Protein AF-A0A8K0WW38-F1 (afdb_monomer)

Foldseek 3Di:
DFPPPPFDFDDDPLVQLLLLLVLQLLLLLLVLLLVVLVCVLVCVDDDDPVSNVVSVVSNVVSVVSVVVSVCVVVVVTGDGPCSLLDLVSLVSLVVSLVSLVVLLVCLVVDPVSVVVLLVSLVSSVVSLVSNLVSLLVVLVVLPQDPSSLVSVLSSVVSSVSSNVSVCVVVVHDDPRDHSVVSVVSSDDDDPDDDDDDPPVLVVLLVVLVVVLVVVPVVLVVCVVPPPFDADDPPDPVLVVLVVLLVVLLVLLVVLVVVCVPDPPDDCCVLVVLSVQLNCLSVVLNVCSHVGRNSVSVVSNSSSVSSSSNSVSVCVVVVVVD

Organism: NCBI:txid80388

Sequence (321 aa):
MTAEHGSEALRDENLLVLADCVASMEIIITTMLYMWYKNVIDGNKPSSAETRDEARREMLIIDELHVQYDAMRKGRQGFSTLYLENERFLYFWVNAYDIIIQLAGAWDEDPSVRSWMQEKLVNFENDAIRLSRHIVAMGEHNVINSATKTVLRRKWEVVKLITALHHKHRGTKDDLPNWDELSKSILPQAESTSREQPSMTYPVMWLTAVAAPCSGPLFALVYSYSPHETGTVRDADFWAQLQSSTMQAVSSVVVIISLWHKDKLPRWMWLVPTTVSLVCAIAAVPLYITAPSEWSVFASMISTAVQAFVVVHLAFNGVAT

Secondary structure (DSSP, 8-state):
-BGGGSPPBP--HHHHHHHHHHHHHHHHHHHHHHHHHHHHHTTSS---HHHHHHHHHHHHHHHHHHHHHHHHHTTSSPBBTTTTT-GGGHHHHHHHHHHHHHHHHHHTT-HHHHHHHHHHHHHHHHHHHHHHHHHHHHHTTT---HHHHHHHHHHHHHHHHHHHHHHHHHT----PPPHHHHHHHHS-S---S-----TTHHHHHHHHHHHHHHHHHHHHHHHHHS--PBP-TTSHHHHHHHHHHHHHHHHHHHHHHHHHT-TTS-HHHHHHHHHHHHHHHHHHHHHHHHSBHHHHHHHHHHHHHHHHHHHHHHHHHHTT-

Radius of gyration: 31.87 Å; Cα contacts (8 Å, |Δi|>4): 275; chains: 1; bounding box: 62×51×93 Å

Structure (mmCIF, N/CA/C/O backbone):
data_AF-A0A8K0WW38-F1
#
_entry.id   AF-A0A8K0WW38-F1
#
loop_
_atom_site.group_PDB
_atom_site.id
_atom_site.type_symbol
_atom_site.label_atom_id
_atom_site.label_alt_id
_atom_site.label_comp_id
_atom_site.label_asym_id
_atom_site.label_entity_id
_atom_site.label_seq_id
_atom_site.pdbx_PDB_ins_code
_atom_site.Cartn_x
_atom_site.Cartn_y
_atom_site.Cartn_z
_atom_site.occupancy
_atom_site.B_iso_or_equiv
_atom_site.auth_seq_id
_atom_site.auth_comp_id
_atom_site.auth_as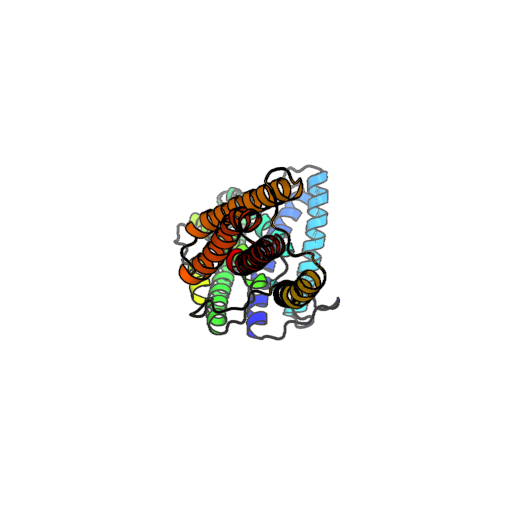ym_id
_atom_site.auth_atom_id
_atom_site.pdbx_PDB_model_num
ATOM 1 N N . MET A 1 1 ? -15.501 -5.954 -1.862 1.00 58.91 1 MET A N 1
ATOM 2 C CA . MET A 1 1 ? -14.447 -6.914 -1.447 1.00 58.91 1 MET A CA 1
ATOM 3 C C . MET A 1 1 ? -14.590 -8.277 -2.100 1.00 58.91 1 MET A C 1
ATOM 5 O O . MET A 1 1 ? -13.614 -9.015 -2.169 1.00 58.91 1 MET A O 1
ATOM 9 N N . THR A 1 2 ? -15.788 -8.614 -2.562 1.00 53.00 2 THR A N 1
ATOM 10 C CA . THR A 1 2 ? -16.165 -9.950 -3.011 1.00 53.00 2 THR A CA 1
ATOM 11 C C . THR A 1 2 ? -15.956 -10.099 -4.518 1.00 53.00 2 THR A C 1
ATOM 13 O O . THR A 1 2 ? -16.045 -9.127 -5.269 1.00 53.00 2 THR A O 1
ATOM 16 N N . ALA A 1 3 ? -15.688 -11.323 -4.977 1.00 55.97 3 ALA A N 1
ATOM 17 C CA . ALA A 1 3 ? -15.471 -11.659 -6.389 1.00 55.97 3 ALA A CA 1
ATOM 18 C C . ALA A 1 3 ? -16.738 -11.566 -7.279 1.00 55.97 3 ALA A C 1
ATOM 20 O O . ALA A 1 3 ? -16.753 -12.058 -8.403 1.00 55.97 3 ALA A O 1
ATOM 21 N N . GLU A 1 4 ? -17.820 -10.945 -6.803 1.00 45.25 4 GLU A N 1
ATOM 22 C CA . GLU A 1 4 ? -19.139 -11.008 -7.449 1.00 45.25 4 GLU A CA 1
ATOM 23 C C . GLU A 1 4 ? -19.279 -10.121 -8.700 1.00 45.25 4 GLU A C 1
ATOM 25 O O . GLU A 1 4 ? -20.291 -10.207 -9.384 1.00 45.25 4 GLU A O 1
ATOM 30 N N . HIS A 1 5 ? -18.284 -9.292 -9.039 1.00 45.78 5 HIS A N 1
ATOM 31 C CA . HIS A 1 5 ? -18.347 -8.348 -10.171 1.00 45.78 5 HIS A CA 1
ATOM 32 C C . HIS A 1 5 ? -17.156 -8.476 -11.142 1.00 45.78 5 HIS A C 1
ATOM 34 O O . HIS A 1 5 ? -16.558 -7.484 -11.552 1.00 45.78 5 HIS A O 1
ATOM 40 N N . GLY A 1 6 ? -16.799 -9.708 -11.523 1.00 47.72 6 GLY A N 1
ATOM 41 C CA . GLY A 1 6 ? -15.850 -9.964 -12.620 1.00 47.72 6 GLY A CA 1
ATOM 42 C C . GLY A 1 6 ? -14.363 -9.942 -12.246 1.00 47.72 6 GLY A C 1
ATOM 43 O O . GLY A 1 6 ? -13.522 -10.053 -13.132 1.00 47.72 6 GLY A O 1
ATOM 44 N N . SER A 1 7 ? -14.023 -9.840 -10.958 1.00 59.25 7 SER A N 1
ATOM 45 C CA . SER A 1 7 ? -12.651 -10.049 -10.473 1.00 59.25 7 SER A CA 1
ATOM 46 C C . SER A 1 7 ? -12.448 -11.503 -10.054 1.00 59.25 7 SER A C 1
ATOM 48 O O . SER A 1 7 ? -13.296 -12.045 -9.343 1.00 59.25 7 SER A O 1
ATOM 50 N N . GLU A 1 8 ? -11.321 -12.112 -10.414 1.00 73.06 8 GLU A N 1
ATOM 51 C CA . GLU A 1 8 ? -10.995 -13.470 -9.974 1.00 73.06 8 GLU A CA 1
ATOM 52 C C . GLU A 1 8 ? -10.912 -13.578 -8.440 1.00 73.06 8 GLU A C 1
ATOM 54 O O . GLU A 1 8 ? -10.509 -12.646 -7.738 1.00 73.06 8 GLU A O 1
ATOM 59 N N . ALA A 1 9 ? -11.324 -14.731 -7.910 1.00 78.00 9 ALA A N 1
ATOM 60 C CA . ALA A 1 9 ? -11.147 -15.048 -6.499 1.00 78.00 9 ALA A CA 1
ATOM 61 C C . ALA A 1 9 ? -9.665 -15.319 -6.207 1.00 78.00 9 ALA A C 1
ATOM 63 O O . ALA A 1 9 ? -8.996 -16.020 -6.968 1.00 78.00 9 ALA A O 1
ATOM 64 N N . LEU A 1 10 ? -9.171 -14.805 -5.085 1.00 78.62 10 LEU A N 1
ATOM 65 C CA . LEU A 1 10 ? -7.828 -15.068 -4.589 1.00 78.62 10 LEU A CA 1
ATOM 66 C C . LEU A 1 10 ? -7.718 -16.549 -4.196 1.00 78.62 10 LEU A C 1
ATOM 68 O O . LEU A 1 10 ? -8.461 -17.021 -3.338 1.00 78.62 10 LEU A O 1
ATOM 72 N N . ARG A 1 11 ? -6.828 -17.293 -4.860 1.00 80.62 11 ARG A N 1
ATOM 73 C CA . ARG A 1 11 ? -6.644 -18.744 -4.647 1.00 80.62 11 ARG A CA 1
ATOM 74 C C . ARG A 1 11 ? -5.322 -19.112 -3.989 1.00 80.62 11 ARG A C 1
ATOM 76 O O . ARG A 1 11 ? -5.184 -20.235 -3.521 1.00 80.62 11 ARG A O 1
ATOM 83 N N . ASP A 1 12 ? -4.361 -18.195 -3.987 1.00 81.62 12 ASP A N 1
ATOM 84 C CA . ASP A 1 12 ? -3.070 -18.414 -3.347 1.00 81.62 12 ASP A CA 1
ATOM 85 C C . ASP A 1 12 ? -3.257 -18.459 -1.826 1.00 81.62 12 ASP A C 1
ATOM 87 O O . ASP A 1 12 ? -3.753 -17.504 -1.225 1.00 81.62 12 ASP A O 1
ATOM 91 N N . GLU A 1 13 ? -2.887 -19.584 -1.215 1.00 83.94 13 GLU A N 1
ATOM 92 C CA . GLU A 1 13 ? -3.069 -19.833 0.216 1.00 83.94 13 GLU A CA 1
ATOM 93 C C . GLU A 1 13 ? -2.308 -18.815 1.078 1.00 83.94 13 GLU A C 1
ATOM 95 O O . GLU A 1 13 ? -2.830 -18.347 2.090 1.00 83.94 13 GLU A O 1
ATOM 100 N N . ASN A 1 14 ? -1.123 -18.381 0.643 1.00 82.69 14 ASN A N 1
ATOM 101 C CA . ASN A 1 14 ? -0.342 -17.388 1.373 1.00 82.69 14 ASN A CA 1
ATOM 102 C C . ASN A 1 14 ? -1.000 -16.009 1.294 1.00 82.69 14 ASN A C 1
ATOM 104 O O . ASN A 1 14 ? -1.151 -15.331 2.314 1.00 82.69 14 ASN A O 1
ATOM 108 N N . LEU A 1 15 ? -1.452 -15.602 0.104 1.00 84.50 15 LEU A N 1
ATOM 109 C CA . LEU A 1 15 ? -2.158 -14.327 -0.052 1.00 84.50 15 LEU A CA 1
ATOM 110 C C . LEU A 1 15 ? -3.515 -14.328 0.661 1.00 84.50 15 LEU A C 1
ATOM 112 O O . LEU A 1 15 ? -3.935 -13.284 1.158 1.00 84.50 15 LEU A O 1
ATOM 116 N N . LEU A 1 16 ? -4.189 -15.476 0.761 1.00 87.44 16 LEU A N 1
ATOM 117 C CA . LEU A 1 16 ? -5.418 -15.621 1.543 1.00 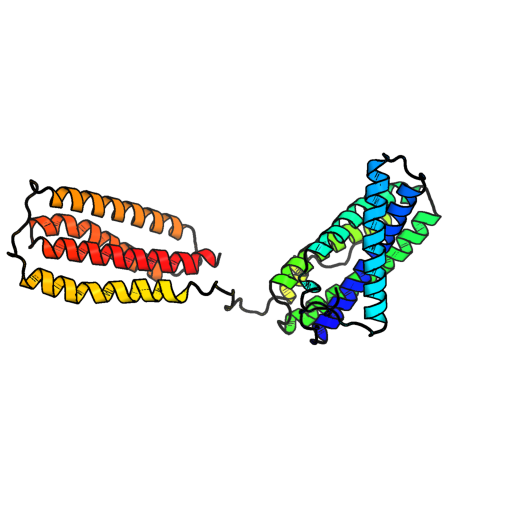87.44 16 LEU A CA 1
ATOM 118 C C . LEU A 1 16 ? -5.167 -15.398 3.035 1.00 87.44 16 LEU A C 1
ATOM 120 O O . LEU A 1 16 ? -5.920 -14.666 3.673 1.00 87.44 16 LEU A O 1
ATOM 124 N N . VAL A 1 17 ? -4.088 -15.960 3.585 1.00 87.56 17 VAL A N 1
ATOM 125 C CA . VAL A 1 17 ? -3.702 -15.715 4.982 1.00 87.56 17 VAL A CA 1
ATOM 126 C C . VAL A 1 17 ? -3.335 -14.244 5.201 1.00 87.56 17 VAL A C 1
ATOM 128 O O . VAL A 1 17 ? -3.705 -1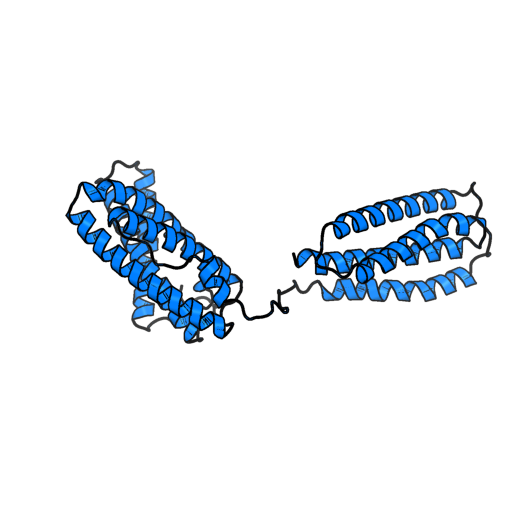3.667 6.227 1.00 87.56 17 VAL A O 1
ATOM 131 N N . LEU A 1 18 ? -2.663 -13.605 4.235 1.00 88.69 18 LEU A N 1
ATOM 132 C CA . LEU A 1 18 ? -2.379 -12.168 4.279 1.00 88.69 18 LEU A CA 1
ATOM 133 C C . LEU A 1 18 ? -3.670 -11.342 4.314 1.00 88.69 18 LEU A C 1
ATOM 135 O O . LEU A 1 18 ? -3.820 -10.460 5.160 1.00 88.69 18 LEU A O 1
ATOM 139 N N . ALA A 1 19 ? -4.599 -11.652 3.409 1.00 90.25 19 ALA A N 1
ATOM 140 C CA . ALA A 1 19 ? -5.896 -11.001 3.311 1.00 90.25 19 ALA A CA 1
ATOM 141 C C . ALA A 1 19 ? -6.712 -11.173 4.595 1.00 90.25 19 ALA A C 1
ATOM 143 O O . ALA A 1 19 ? -7.284 -10.197 5.067 1.00 90.25 19 ALA A O 1
ATOM 144 N N . ASP A 1 20 ? -6.697 -12.356 5.210 1.00 90.62 20 ASP A N 1
ATOM 145 C CA . ASP A 1 20 ? -7.373 -12.607 6.485 1.00 90.62 20 ASP A CA 1
ATOM 146 C C . ASP A 1 20 ? -6.780 -11.776 7.635 1.00 90.62 20 ASP A C 1
ATOM 148 O O . ASP A 1 20 ? -7.521 -11.180 8.417 1.00 90.62 20 ASP A O 1
ATOM 152 N N . CYS A 1 21 ? -5.447 -11.660 7.714 1.00 90.81 21 CYS A N 1
ATOM 153 C CA . CYS A 1 21 ? -4.801 -10.805 8.718 1.00 90.81 21 CYS A CA 1
ATOM 154 C C . CYS A 1 21 ? -5.207 -9.335 8.545 1.00 90.81 21 CYS A C 1
ATOM 156 O O . CYS A 1 21 ? -5.598 -8.679 9.509 1.00 90.81 21 CYS A O 1
ATOM 158 N N . VAL A 1 22 ? -5.138 -8.826 7.310 1.00 92.94 22 VAL A N 1
ATOM 159 C CA . VAL A 1 22 ? -5.518 -7.443 6.989 1.00 92.94 22 VAL A CA 1
ATOM 160 C C . VAL A 1 22 ? -7.001 -7.211 7.284 1.00 92.94 22 VAL A C 1
ATOM 162 O O . VAL A 1 22 ? -7.338 -6.210 7.912 1.00 92.94 22 VAL A O 1
ATOM 165 N N . ALA A 1 23 ? -7.874 -8.149 6.918 1.00 92.81 23 ALA A N 1
ATOM 166 C CA . ALA A 1 23 ? -9.308 -8.068 7.175 1.00 92.81 23 ALA A CA 1
ATOM 167 C C . ALA A 1 23 ? -9.628 -8.052 8.675 1.00 92.81 23 ALA A C 1
ATOM 169 O O . ALA A 1 23 ? -10.454 -7.253 9.110 1.00 92.81 23 ALA A O 1
ATOM 170 N N . SER A 1 24 ? -8.953 -8.877 9.483 1.00 92.75 24 SER A N 1
ATOM 171 C CA . SER A 1 24 ? -9.122 -8.881 10.945 1.00 92.75 24 SER A CA 1
ATOM 172 C C . SER A 1 24 ? -8.828 -7.503 11.550 1.00 92.75 24 SER A C 1
ATOM 174 O O . SER A 1 24 ? -9.630 -6.960 12.315 1.00 92.75 24 SER A O 1
ATOM 176 N N . MET A 1 25 ? -7.731 -6.875 11.120 1.00 94.12 25 MET A N 1
ATOM 177 C CA . MET A 1 25 ? -7.367 -5.523 11.548 1.00 94.12 25 MET A CA 1
ATOM 178 C C . MET A 1 25 ? -8.365 -4.468 11.051 1.00 94.12 25 MET A C 1
ATOM 180 O O . MET A 1 25 ? -8.735 -3.564 11.804 1.00 94.12 25 MET A O 1
ATOM 184 N N . GLU A 1 26 ? -8.847 -4.593 9.812 1.00 94.06 26 GLU A N 1
ATOM 185 C CA . GLU A 1 26 ? -9.857 -3.691 9.250 1.00 94.06 26 GLU A CA 1
ATOM 186 C C . GLU A 1 26 ? -11.197 -3.787 9.982 1.00 94.06 26 GLU A C 1
ATOM 188 O O . GLU A 1 26 ? -11.849 -2.763 10.183 1.00 94.06 26 GLU A O 1
ATOM 193 N N . ILE A 1 27 ? -11.601 -4.974 10.442 1.00 93.25 27 ILE A N 1
ATOM 194 C CA . ILE A 1 27 ? -12.798 -5.151 11.277 1.00 93.25 27 ILE A CA 1
ATOM 195 C C . ILE A 1 27 ? -12.646 -4.383 12.593 1.00 93.25 27 ILE A C 1
ATOM 197 O O . ILE A 1 27 ? -13.578 -3.695 13.013 1.00 93.25 27 ILE A O 1
ATOM 201 N N . ILE A 1 28 ? -11.477 -4.453 13.237 1.00 92.81 28 ILE A N 1
ATOM 202 C CA . ILE A 1 28 ? -11.213 -3.708 14.476 1.00 92.81 28 ILE A CA 1
ATOM 203 C C . ILE A 1 28 ? -11.306 -2.201 14.214 1.00 92.81 28 ILE A C 1
ATOM 205 O O . ILE A 1 28 ? -12.060 -1.507 14.896 1.00 92.81 28 ILE A O 1
ATOM 209 N N . ILE A 1 29 ? -10.600 -1.712 13.192 1.00 93.62 29 ILE A N 1
ATOM 210 C CA . ILE A 1 29 ? -10.591 -0.299 12.789 1.00 93.62 29 ILE A CA 1
ATOM 211 C C . ILE A 1 29 ? -12.007 0.206 12.490 1.00 93.62 29 ILE A C 1
ATOM 213 O O . ILE A 1 29 ? -12.448 1.210 13.048 1.00 93.62 29 ILE A O 1
ATOM 217 N N . THR A 1 30 ? -12.748 -0.502 11.643 1.00 93.94 30 THR A N 1
ATOM 218 C CA . THR A 1 30 ? -14.105 -0.102 11.251 1.00 93.94 30 THR A CA 1
ATOM 219 C C . THR A 1 30 ? -15.088 -0.180 12.417 1.00 93.94 30 THR A C 1
ATOM 221 O O . THR A 1 30 ? -15.982 0.654 12.507 1.00 93.94 30 THR A O 1
ATOM 224 N N . THR A 1 31 ? -14.893 -1.094 13.374 1.00 92.19 31 THR A N 1
ATOM 225 C CA . THR A 1 31 ? -15.674 -1.121 14.623 1.00 92.19 31 THR A CA 1
ATOM 226 C C . THR A 1 31 ? -15.429 0.132 15.466 1.00 92.19 31 THR A C 1
ATOM 228 O O . THR A 1 31 ? -16.376 0.703 16.011 1.00 92.19 31 THR A O 1
ATOM 231 N N . MET A 1 32 ? -14.177 0.595 15.559 1.00 90.62 32 MET A N 1
ATOM 232 C CA . MET A 1 32 ? -13.863 1.837 16.273 1.00 90.62 32 MET A CA 1
ATOM 233 C C . MET A 1 32 ? -14.496 3.056 15.597 1.00 90.62 32 MET A C 1
ATOM 235 O O . MET A 1 32 ? -15.108 3.885 16.272 1.00 90.62 32 MET A O 1
ATOM 239 N N . LEU A 1 33 ? -14.406 3.126 14.265 1.00 92.50 33 LEU A N 1
ATOM 240 C CA . LEU A 1 33 ? -15.061 4.161 13.464 1.00 92.50 33 LEU A CA 1
ATOM 241 C C . LEU A 1 33 ? -16.575 4.167 13.683 1.00 92.50 33 LEU A C 1
ATOM 243 O O . LEU A 1 33 ? -17.150 5.211 13.982 1.00 92.50 33 LEU A O 1
ATOM 247 N N . TYR A 1 34 ? -17.211 2.998 13.600 1.00 92.75 34 TYR A N 1
ATOM 248 C CA . TYR A 1 34 ? -18.651 2.844 13.781 1.00 92.75 34 TYR A CA 1
ATOM 249 C C . TYR A 1 34 ? -19.118 3.399 15.128 1.00 92.75 34 TYR A C 1
ATOM 251 O O . TYR A 1 34 ? -20.070 4.176 15.195 1.00 92.75 34 TYR A O 1
ATOM 259 N N . MET A 1 35 ? -18.424 3.047 16.214 1.00 89.06 35 MET A N 1
ATOM 260 C CA . MET A 1 35 ? -18.766 3.560 17.540 1.00 89.06 35 MET A CA 1
ATOM 261 C C . MET A 1 35 ? -18.592 5.075 17.649 1.00 89.06 35 MET A C 1
ATOM 263 O O . MET A 1 35 ? -19.410 5.746 18.282 1.00 89.06 35 MET A O 1
ATOM 267 N N . TRP A 1 36 ? -17.550 5.627 17.029 1.00 89.81 36 TRP A N 1
ATOM 268 C CA . TRP A 1 36 ? -17.336 7.069 17.010 1.00 89.81 36 TRP A CA 1
ATOM 269 C C . TRP A 1 36 ? -18.452 7.798 16.255 1.00 89.81 36 TRP A C 1
ATOM 271 O O . TRP A 1 36 ? -19.034 8.742 16.792 1.00 89.81 36 TRP A O 1
ATOM 281 N N . TYR A 1 37 ? -18.812 7.328 15.058 1.00 91.81 37 TYR A N 1
ATOM 282 C CA . TYR A 1 37 ? -19.905 7.907 14.274 1.00 91.81 37 TYR A CA 1
ATOM 283 C C . TYR A 1 37 ? -21.247 7.794 14.998 1.00 91.81 37 TYR A C 1
ATOM 285 O O . TYR A 1 37 ? -22.010 8.760 15.029 1.00 91.81 37 TYR A O 1
ATOM 293 N N . LYS A 1 38 ? -21.503 6.668 15.670 1.00 91.50 38 LYS A N 1
ATOM 294 C CA . LYS A 1 38 ? -22.700 6.496 16.494 1.00 91.50 38 LYS A CA 1
ATOM 295 C C . LYS A 1 38 ? -22.786 7.556 17.595 1.00 91.50 38 LYS A C 1
ATOM 297 O O . LYS A 1 38 ? -23.815 8.206 17.732 1.00 91.50 38 LYS A O 1
ATOM 302 N N . ASN A 1 39 ? -21.689 7.813 18.310 1.00 87.75 39 ASN A N 1
ATOM 303 C CA . ASN A 1 39 ? -21.644 8.859 19.338 1.00 87.75 39 ASN A CA 1
ATOM 304 C C . ASN A 1 39 ? -21.872 10.273 18.776 1.00 87.75 39 ASN A C 1
ATOM 306 O O . ASN A 1 39 ? -22.465 11.117 19.450 1.00 87.75 39 ASN A O 1
ATOM 310 N N . VAL A 1 40 ? -21.416 10.542 17.548 1.00 88.81 40 VAL A N 1
ATOM 311 C CA . VAL A 1 40 ? -21.687 11.806 16.843 1.00 88.81 40 VAL A CA 1
ATOM 312 C C . VAL A 1 40 ? -23.179 11.941 16.522 1.00 88.81 40 VAL A C 1
ATOM 314 O O . VAL A 1 40 ? -23.765 12.998 16.760 1.00 88.81 40 VAL A O 1
ATOM 317 N N . ILE A 1 41 ? -23.813 10.877 16.026 1.00 90.25 41 ILE A N 1
ATOM 318 C CA . ILE A 1 41 ? -25.238 10.869 15.658 1.00 90.25 41 ILE A CA 1
ATOM 319 C C . ILE A 1 41 ? -26.140 10.986 16.887 1.00 90.25 41 ILE A C 1
ATOM 321 O O . ILE A 1 41 ? -27.089 11.773 16.859 1.00 90.25 41 ILE A O 1
ATOM 325 N N . ASP A 1 42 ? -25.817 10.256 17.957 1.00 90.56 42 ASP A N 1
ATOM 326 C CA . ASP A 1 42 ? -26.568 10.245 19.219 1.00 90.56 42 ASP A CA 1
ATOM 327 C C . ASP A 1 42 ? -26.477 11.593 19.965 1.00 90.56 42 ASP A C 1
ATOM 329 O O . ASP A 1 42 ? -27.189 11.821 20.940 1.00 90.56 42 ASP A O 1
ATOM 333 N N . GLY A 1 43 ? -25.635 12.521 19.492 1.00 84.88 43 GLY A N 1
ATOM 334 C CA . GLY A 1 43 ? -25.481 13.857 20.068 1.00 84.88 43 GLY A CA 1
ATOM 335 C C . GLY A 1 43 ? -24.582 13.896 21.302 1.00 84.88 43 GLY A C 1
ATOM 336 O O . GLY A 1 43 ? -24.456 14.947 21.926 1.00 84.88 43 GLY A O 1
ATOM 337 N N . ASN A 1 44 ? -23.904 12.788 21.618 1.00 82.88 44 ASN A N 1
ATOM 338 C CA . ASN A 1 44 ? -22.926 12.712 22.706 1.00 82.88 44 ASN A CA 1
ATOM 339 C C . ASN A 1 44 ? -21.671 13.551 22.414 1.00 82.88 44 ASN A C 1
ATOM 341 O O . ASN A 1 44 ? -20.905 13.861 23.325 1.00 82.88 44 ASN A O 1
ATOM 345 N N . LYS A 1 45 ? -21.461 13.945 21.149 1.00 77.75 45 LYS A N 1
ATOM 346 C CA . LYS A 1 45 ? -20.413 14.875 20.725 1.00 77.75 45 LYS A CA 1
ATOM 347 C C . LYS A 1 45 ? -21.027 16.079 19.995 1.00 77.75 45 LYS A C 1
ATOM 349 O O . LYS A 1 45 ? -21.775 15.875 19.032 1.00 77.75 45 LYS A O 1
ATOM 354 N N . PRO A 1 46 ? -20.703 17.326 20.392 1.00 77.62 46 PRO A N 1
ATOM 355 C CA . PRO A 1 46 ? -21.200 18.513 19.705 1.00 77.62 46 PRO A CA 1
ATOM 356 C C . PRO A 1 46 ? -20.726 18.503 18.248 1.00 77.62 46 PRO A C 1
ATOM 358 O O . PRO A 1 46 ? -19.529 18.490 17.965 1.00 77.62 46 PRO A O 1
ATOM 361 N N . SER A 1 47 ? -21.680 18.460 17.322 1.00 86.12 47 SER A N 1
ATOM 362 C CA . SER A 1 47 ? -21.439 18.312 15.886 1.00 86.12 47 SER A CA 1
ATOM 363 C C . SER A 1 47 ? -22.511 19.049 15.081 1.00 86.12 47 SER A C 1
ATOM 365 O O . SER A 1 47 ? -23.651 19.214 15.531 1.00 86.12 47 SER A O 1
ATOM 367 N N . SER A 1 48 ? -22.149 19.534 13.890 1.00 89.75 48 SER A N 1
ATOM 368 C CA . SER A 1 48 ? -23.103 20.197 12.997 1.00 89.75 48 SER A CA 1
ATOM 369 C C . SER A 1 48 ? -24.121 19.187 12.443 1.00 89.75 48 SER A C 1
ATOM 371 O O . SER A 1 48 ? -23.930 17.971 12.520 1.00 89.75 48 SER A O 1
ATOM 373 N N . ALA A 1 49 ? -25.238 19.674 11.891 1.00 89.00 49 ALA A N 1
ATOM 374 C CA . ALA A 1 49 ? -26.199 18.804 11.205 1.00 89.00 49 ALA A CA 1
ATOM 375 C C . ALA A 1 49 ? -25.542 18.055 10.030 1.00 89.00 49 ALA A C 1
ATOM 377 O O . ALA A 1 49 ? -25.732 16.854 9.882 1.00 89.00 49 ALA A O 1
ATOM 378 N N . GLU A 1 50 ? -24.683 18.746 9.280 1.00 90.50 50 GLU A N 1
ATOM 379 C CA . GLU A 1 50 ? -23.937 18.186 8.153 1.00 90.50 50 GLU A CA 1
ATOM 380 C C . GLU A 1 50 ? -22.980 17.062 8.581 1.00 90.50 50 GLU A C 1
ATOM 382 O O . GLU A 1 50 ? -22.962 16.001 7.961 1.00 90.50 50 GLU A O 1
ATOM 387 N N . THR A 1 51 ? -22.250 17.233 9.691 1.00 88.19 51 THR A N 1
ATOM 388 C CA . THR A 1 51 ? -21.366 16.185 10.231 1.00 88.19 51 THR A CA 1
ATOM 389 C C . THR A 1 51 ? -22.145 14.941 10.665 1.00 88.19 51 THR A C 1
ATOM 391 O O . THR A 1 51 ? -21.659 13.825 10.496 1.00 88.19 51 THR A O 1
ATOM 394 N N . ARG A 1 52 ? -23.361 15.105 11.203 1.00 90.75 52 ARG A N 1
ATOM 395 C CA . ARG A 1 52 ? -24.223 13.970 11.574 1.00 90.75 52 ARG A CA 1
ATOM 396 C C . ARG A 1 52 ? -24.762 13.229 10.353 1.00 90.75 52 ARG A C 1
ATOM 398 O O . ARG A 1 52 ? -24.862 12.006 10.393 1.00 90.75 52 ARG A O 1
ATOM 405 N N . ASP A 1 53 ? -25.083 13.942 9.278 1.00 91.94 53 ASP A N 1
ATOM 406 C CA . ASP A 1 53 ? -25.527 13.312 8.033 1.00 91.94 53 ASP A CA 1
ATOM 407 C C . ASP A 1 53 ? -24.387 12.580 7.318 1.00 91.94 53 ASP A C 1
ATOM 409 O O . ASP A 1 53 ? -24.605 11.492 6.788 1.00 91.94 53 ASP A O 1
ATOM 413 N N . GLU A 1 54 ? -23.166 13.116 7.363 1.00 91.62 54 GLU A N 1
ATOM 414 C CA . GLU A 1 54 ? -21.976 12.405 6.886 1.00 91.62 54 GLU A CA 1
ATOM 415 C C . GLU A 1 54 ? -21.691 11.152 7.722 1.00 91.62 54 GLU A C 1
ATOM 417 O O . GLU A 1 54 ? -21.529 10.068 7.169 1.00 91.62 54 GLU A O 1
ATOM 422 N N . ALA A 1 55 ? -21.740 11.259 9.054 1.00 91.88 55 ALA A N 1
ATOM 423 C CA . ALA A 1 55 ? -21.563 10.116 9.949 1.00 91.88 55 ALA A CA 1
ATOM 424 C C . ALA A 1 55 ? -22.558 8.978 9.656 1.00 91.88 55 ALA A C 1
ATOM 426 O O . ALA A 1 55 ? -22.186 7.807 9.691 1.00 91.88 55 ALA A O 1
ATOM 427 N N . ARG A 1 56 ? -23.815 9.306 9.320 1.00 93.62 56 ARG A N 1
ATOM 428 C CA . ARG A 1 56 ? -24.821 8.311 8.908 1.00 93.62 56 ARG A CA 1
ATOM 429 C C . ARG A 1 56 ? -24.439 7.605 7.612 1.00 93.62 56 ARG A C 1
ATOM 431 O O . ARG A 1 56 ? -24.617 6.395 7.523 1.00 93.62 56 ARG A O 1
ATOM 438 N N . ARG A 1 57 ? -23.938 8.343 6.616 1.00 93.44 57 ARG A N 1
ATOM 439 C CA . ARG A 1 57 ? -23.491 7.755 5.343 1.00 93.44 57 ARG A CA 1
ATOM 440 C C . ARG A 1 57 ? -22.324 6.802 5.562 1.00 93.44 57 ARG A C 1
ATOM 442 O O . ARG A 1 57 ? -22.380 5.669 5.094 1.00 93.44 57 ARG A O 1
ATOM 449 N N . GLU A 1 58 ? -21.327 7.231 6.326 1.00 92.56 58 GLU A N 1
ATOM 450 C CA . GLU A 1 58 ? -20.157 6.409 6.639 1.00 92.56 58 GLU A CA 1
ATOM 451 C C . GLU A 1 58 ? -20.529 5.148 7.431 1.00 92.56 58 GLU A C 1
ATOM 453 O O . GLU A 1 58 ? -20.034 4.063 7.132 1.00 92.56 58 GLU A O 1
ATOM 458 N N . MET A 1 59 ? -21.467 5.239 8.382 1.00 93.88 59 MET A N 1
ATOM 459 C CA . MET A 1 59 ? -21.960 4.057 9.100 1.00 93.88 59 MET A CA 1
ATOM 460 C C . MET A 1 59 ? -22.637 3.036 8.186 1.00 93.88 59 MET A C 1
ATOM 462 O O . MET A 1 59 ? -22.387 1.848 8.351 1.00 93.88 59 MET A O 1
ATOM 466 N N . LEU A 1 60 ? -23.433 3.474 7.204 1.00 94.06 60 LEU A N 1
ATOM 467 C CA . LEU A 1 60 ? -24.056 2.557 6.241 1.00 94.06 60 LEU A CA 1
ATOM 468 C C . LEU A 1 60 ? -23.007 1.796 5.422 1.00 94.06 60 LEU A C 1
ATOM 470 O O . LEU A 1 60 ? -23.159 0.598 5.187 1.00 94.06 60 LEU A O 1
ATOM 474 N N . ILE A 1 61 ? -21.929 2.476 5.022 1.00 92.69 61 ILE A N 1
ATOM 475 C CA . ILE A 1 61 ? -20.815 1.846 4.306 1.00 92.69 61 ILE A CA 1
ATOM 476 C C . ILE A 1 61 ? -20.113 0.833 5.218 1.00 92.69 61 ILE A C 1
ATOM 478 O O . ILE A 1 61 ? -19.837 -0.289 4.797 1.00 92.69 61 ILE A O 1
ATOM 482 N N . ILE A 1 62 ? -19.842 1.199 6.474 1.00 93.38 62 ILE A N 1
ATOM 483 C CA . ILE A 1 62 ? -19.204 0.300 7.444 1.00 93.38 62 ILE A CA 1
ATOM 484 C C . ILE A 1 62 ? -20.067 -0.940 7.716 1.00 93.38 62 ILE A C 1
ATOM 486 O O . ILE A 1 62 ? -19.527 -2.046 7.741 1.00 93.38 62 ILE A O 1
ATOM 490 N N . ASP A 1 63 ? -21.384 -0.784 7.860 1.00 93.44 63 ASP A N 1
ATOM 491 C CA . ASP A 1 63 ? -22.313 -1.903 8.044 1.00 93.44 63 ASP A CA 1
ATOM 492 C C . ASP A 1 63 ? -22.264 -2.869 6.853 1.00 93.44 63 ASP A C 1
ATOM 494 O O . ASP A 1 63 ? -22.171 -4.086 7.032 1.00 93.44 63 ASP A O 1
ATOM 498 N N . GLU A 1 64 ? -22.256 -2.342 5.625 1.00 92.62 64 GLU A N 1
ATOM 499 C CA . GLU A 1 64 ? -22.118 -3.162 4.420 1.00 92.62 64 GLU A CA 1
ATOM 500 C C . GLU A 1 64 ? -20.782 -3.923 4.403 1.00 92.62 64 GLU A C 1
ATOM 502 O O . GLU A 1 64 ? -20.739 -5.118 4.089 1.00 92.62 64 GLU A O 1
ATOM 507 N N . LEU A 1 65 ? -19.687 -3.265 4.796 1.00 91.06 65 LEU A N 1
ATOM 508 C CA . LEU A 1 65 ? -18.376 -3.903 4.909 1.00 91.06 65 LEU A CA 1
ATOM 509 C C . LEU A 1 65 ? -18.374 -5.010 5.966 1.00 91.06 65 LEU A C 1
ATOM 511 O O . LEU A 1 65 ? -17.850 -6.093 5.708 1.00 91.06 65 LEU A O 1
ATOM 515 N N . HIS A 1 66 ? -18.988 -4.791 7.131 1.00 91.75 66 HIS A N 1
ATOM 516 C CA . HIS A 1 66 ? -19.119 -5.808 8.182 1.00 91.75 66 HIS A CA 1
ATOM 517 C C . HIS A 1 66 ? -19.893 -7.034 7.704 1.00 91.75 66 HIS A C 1
ATOM 519 O O . HIS A 1 66 ? -19.481 -8.160 7.990 1.00 91.75 66 HIS A O 1
ATOM 525 N N . VAL A 1 67 ? -20.951 -6.841 6.913 1.00 91.62 67 VAL A N 1
ATOM 526 C CA . VAL A 1 67 ? -21.677 -7.949 6.275 1.00 91.62 67 VAL A CA 1
ATOM 527 C C . VAL A 1 67 ? -20.770 -8.723 5.312 1.00 91.62 67 VAL A C 1
ATOM 529 O O . VAL A 1 67 ? -20.762 -9.957 5.350 1.00 91.62 67 VAL A O 1
ATOM 532 N N . GLN A 1 68 ? -19.969 -8.033 4.490 1.00 90.06 68 GLN A N 1
ATOM 533 C CA . GLN A 1 68 ? -19.011 -8.680 3.581 1.00 90.06 68 GLN A CA 1
ATOM 534 C C . GLN A 1 68 ? -17.934 -9.459 4.356 1.00 90.06 68 GLN A C 1
ATOM 536 O O . GLN A 1 68 ? -17.655 -10.613 4.026 1.00 90.06 68 GLN A O 1
ATOM 541 N N . TYR A 1 69 ? -17.366 -8.891 5.423 1.00 89.56 69 TYR A N 1
ATOM 542 C CA . TYR A 1 69 ? -16.393 -9.586 6.272 1.00 89.56 69 TYR A CA 1
ATOM 543 C C . TYR A 1 69 ? -16.972 -10.831 6.941 1.00 89.56 69 TYR A C 1
ATOM 545 O O . TYR A 1 69 ? -16.330 -11.881 6.948 1.00 89.56 69 TYR A O 1
ATOM 553 N N . ASP A 1 70 ? -18.190 -10.748 7.477 1.00 89.00 70 ASP A N 1
ATOM 554 C CA . ASP A 1 70 ? -18.861 -11.894 8.092 1.00 89.00 70 ASP A CA 1
ATOM 555 C C . ASP A 1 70 ? -19.161 -12.994 7.060 1.00 89.00 70 ASP A C 1
ATOM 557 O O . ASP A 1 70 ? -19.008 -14.186 7.341 1.00 89.00 70 ASP A O 1
ATOM 561 N N . ALA A 1 71 ? -19.537 -12.618 5.835 1.00 86.94 71 ALA A N 1
ATOM 562 C CA . ALA A 1 71 ? -19.692 -13.563 4.736 1.00 86.94 71 ALA A CA 1
ATOM 563 C C . ALA A 1 71 ? -18.367 -14.255 4.368 1.00 86.94 71 ALA A C 1
ATOM 565 O O . ALA A 1 71 ? -18.368 -15.478 4.194 1.00 86.94 71 ALA A O 1
ATOM 566 N N . MET A 1 72 ? -17.252 -13.518 4.326 1.00 85.31 72 MET A N 1
ATOM 567 C CA . MET A 1 72 ? -15.917 -14.074 4.069 1.00 85.31 72 MET A CA 1
ATOM 568 C C . MET A 1 72 ? -15.455 -15.008 5.194 1.00 85.31 72 MET A C 1
ATOM 570 O O . MET A 1 72 ? -15.058 -16.141 4.931 1.00 85.31 72 MET A O 1
ATOM 574 N N . ARG A 1 73 ? -15.610 -14.604 6.460 1.00 84.06 73 ARG A N 1
ATOM 575 C CA . ARG A 1 73 ? -15.237 -15.419 7.630 1.00 84.06 73 ARG A CA 1
ATOM 576 C C . ARG A 1 73 ? -16.031 -16.724 7.724 1.00 84.06 73 ARG A C 1
ATOM 578 O O . ARG A 1 73 ? -15.513 -17.735 8.187 1.00 84.06 73 ARG A O 1
ATOM 585 N N . LYS A 1 74 ? -17.290 -16.715 7.277 1.00 86.56 74 LYS A N 1
ATOM 586 C CA . LYS A 1 74 ? -18.149 -17.911 7.190 1.00 86.56 74 LYS A CA 1
ATOM 587 C C . LYS A 1 74 ? -17.865 -18.774 5.955 1.00 86.56 74 LYS A C 1
ATOM 589 O O . LYS A 1 74 ? -18.576 -19.752 5.741 1.00 86.56 74 LYS A O 1
ATOM 594 N N . GLY A 1 75 ? -16.885 -18.406 5.126 1.00 83.00 75 GLY A N 1
ATOM 595 C CA . GLY A 1 75 ? -16.543 -19.110 3.890 1.00 83.00 75 GLY A CA 1
ATOM 596 C C . GLY A 1 75 ? -17.619 -19.021 2.804 1.00 83.00 75 GLY A C 1
ATOM 597 O O . GLY A 1 75 ? -17.597 -19.804 1.859 1.00 83.00 75 GLY A O 1
ATOM 598 N N . ARG A 1 76 ? -18.582 -18.096 2.930 1.00 83.25 76 ARG A N 1
ATOM 599 C CA . ARG A 1 76 ? -19.654 -17.903 1.936 1.00 83.25 76 ARG A CA 1
ATOM 600 C C . ARG A 1 76 ? -19.173 -17.114 0.721 1.00 83.25 76 ARG A C 1
ATOM 602 O O . ARG A 1 76 ? -19.739 -17.261 -0.356 1.00 83.25 76 ARG A O 1
ATOM 609 N N . GLN A 1 77 ? -18.145 -16.288 0.899 1.00 85.50 77 GLN A N 1
ATOM 610 C CA . GLN A 1 77 ? -17.502 -15.499 -0.148 1.00 85.50 77 GLN A CA 1
ATOM 611 C C . GLN A 1 77 ? -15.978 -15.589 0.004 1.00 85.50 77 GLN A C 1
ATOM 613 O O . GLN A 1 77 ? -15.471 -15.753 1.110 1.00 85.50 77 GLN A O 1
ATOM 618 N N . GLY A 1 78 ? -15.252 -15.493 -1.111 1.00 83.94 78 GLY A N 1
ATOM 619 C CA . GLY A 1 78 ? -13.790 -15.407 -1.121 1.00 83.94 78 GLY A CA 1
ATOM 620 C C . GLY A 1 78 ? -13.306 -13.970 -1.303 1.00 83.94 78 GLY A C 1
ATOM 621 O O . GLY A 1 78 ? -14.028 -13.129 -1.850 1.00 83.94 78 GLY A O 1
ATOM 622 N N . PHE A 1 79 ? -12.067 -13.705 -0.890 1.00 85.12 79 PHE A N 1
ATOM 623 C CA . PHE A 1 79 ? -11.393 -12.446 -1.196 1.00 85.12 79 PHE A CA 1
ATOM 624 C C . PHE A 1 79 ? -11.200 -12.305 -2.711 1.00 85.12 79 PHE A C 1
ATOM 626 O O . PHE A 1 79 ? -10.801 -13.251 -3.389 1.00 85.12 79 PHE A O 1
ATOM 633 N N . SER A 1 80 ? -11.476 -11.120 -3.251 1.00 86.44 80 SER A N 1
ATOM 634 C CA . SER A 1 80 ? -11.061 -10.757 -4.610 1.00 86.44 80 SER A CA 1
ATOM 635 C C . SER A 1 80 ? -9.537 -10.609 -4.68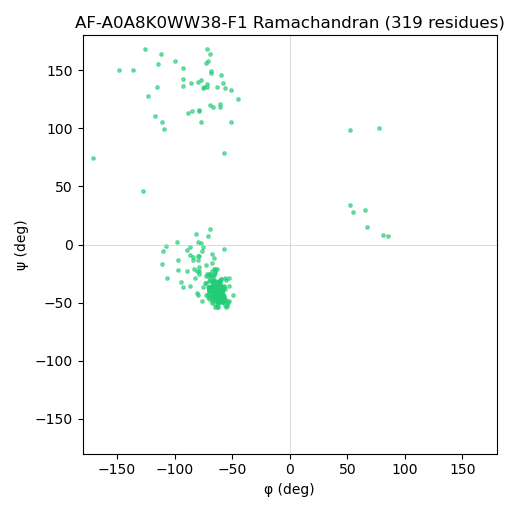1 1.00 86.44 80 SER A C 1
ATOM 637 O O . SER A 1 80 ? -8.924 -10.143 -3.718 1.00 86.44 80 SER A O 1
ATOM 639 N N . THR A 1 81 ? -8.924 -10.926 -5.824 1.00 78.44 81 THR A N 1
ATOM 640 C CA . THR A 1 81 ? -7.499 -10.633 -6.078 1.00 78.44 81 THR A CA 1
ATOM 641 C C . THR A 1 81 ? -7.159 -9.152 -5.891 1.00 78.44 81 THR A C 1
ATOM 643 O O . THR A 1 81 ? -6.082 -8.821 -5.410 1.00 78.44 81 THR A O 1
ATOM 646 N N . LEU A 1 82 ? -8.116 -8.260 -6.158 1.00 84.62 82 LEU A N 1
ATOM 647 C CA . LEU A 1 82 ? -7.948 -6.812 -6.026 1.00 84.62 82 LEU A CA 1
ATOM 648 C C . LEU A 1 82 ? -8.043 -6.310 -4.580 1.00 84.62 82 LEU A C 1
ATOM 650 O O . LEU A 1 82 ? -7.785 -5.136 -4.327 1.00 84.62 82 LEU A O 1
ATOM 654 N N . TYR A 1 83 ? -8.451 -7.140 -3.614 1.00 87.88 83 TYR A N 1
ATOM 655 C CA . TYR A 1 83 ? -8.682 -6.687 -2.237 1.00 87.88 83 TYR A CA 1
ATOM 656 C C . TYR A 1 83 ? -7.418 -6.096 -1.595 1.00 87.88 83 TYR A C 1
ATOM 658 O O . TYR A 1 83 ? -7.463 -5.006 -1.022 1.00 87.88 83 TYR A O 1
ATOM 666 N N . LEU A 1 84 ? -6.287 -6.787 -1.748 1.00 86.38 84 LEU A N 1
ATOM 667 C CA . LEU A 1 84 ? -4.995 -6.367 -1.202 1.00 86.38 84 LEU A CA 1
ATOM 668 C C . LEU A 1 84 ? -4.377 -5.176 -1.953 1.00 86.38 84 LEU A C 1
ATOM 670 O O . LEU A 1 84 ? -3.508 -4.496 -1.413 1.00 86.38 84 LEU A O 1
ATOM 674 N N . GLU A 1 85 ? -4.851 -4.900 -3.167 1.00 86.81 85 GLU A N 1
ATOM 675 C CA . GLU A 1 85 ? -4.383 -3.812 -4.032 1.00 86.81 85 GLU A CA 1
ATOM 676 C C . GLU A 1 85 ? -5.264 -2.560 -3.936 1.00 86.81 85 GLU A C 1
ATOM 678 O O . GLU A 1 85 ? -4.900 -1.487 -4.415 1.00 86.81 85 GLU A O 1
ATOM 683 N N . ASN A 1 86 ? -6.446 -2.677 -3.331 1.00 86.94 86 ASN A N 1
ATOM 684 C CA . ASN A 1 86 ? -7.430 -1.611 -3.345 1.00 86.94 86 ASN A CA 1
ATOM 685 C C . ASN A 1 86 ? -7.071 -0.501 -2.348 1.00 86.94 86 ASN A C 1
ATOM 687 O O . ASN A 1 86 ? -7.281 -0.619 -1.137 1.00 86.94 86 ASN A O 1
ATOM 691 N N . GLU A 1 87 ? -6.601 0.624 -2.886 1.00 87.31 87 GLU A N 1
ATOM 692 C CA . GLU A 1 87 ? -6.257 1.812 -2.104 1.00 87.31 87 GLU A CA 1
ATOM 693 C C . GLU A 1 87 ? -7.454 2.441 -1.382 1.00 87.31 87 GLU A C 1
ATOM 695 O O . GLU A 1 87 ? -7.253 3.131 -0.387 1.00 87.31 87 GLU A O 1
ATOM 700 N N . ARG A 1 88 ? -8.702 2.192 -1.807 1.00 86.38 88 ARG A N 1
ATOM 701 C CA . ARG A 1 88 ? -9.883 2.802 -1.168 1.00 86.38 88 ARG A CA 1
ATOM 702 C C . ARG A 1 88 ? -10.007 2.423 0.301 1.00 86.38 88 ARG A C 1
ATOM 704 O O . ARG A 1 88 ? -10.471 3.238 1.088 1.00 86.38 88 ARG A O 1
ATOM 711 N N . PHE A 1 89 ? -9.555 1.231 0.692 1.00 86.56 89 PHE A N 1
ATOM 712 C CA . PHE A 1 89 ? -9.603 0.834 2.097 1.00 86.56 89 PHE A CA 1
ATOM 713 C C . PHE A 1 89 ? -8.687 1.681 2.976 1.00 86.56 89 PHE A C 1
ATOM 715 O O . PHE A 1 89 ? -9.020 1.877 4.140 1.00 86.56 89 PHE A O 1
ATOM 722 N N . LEU A 1 90 ? -7.607 2.261 2.430 1.00 89.00 90 LEU A N 1
ATOM 723 C CA . LEU A 1 90 ? -6.699 3.144 3.177 1.00 89.00 90 LEU A CA 1
ATOM 724 C C . LEU A 1 90 ? -7.423 4.334 3.813 1.00 89.00 90 LEU A C 1
ATOM 726 O O . LEU A 1 90 ? -6.996 4.789 4.869 1.00 89.00 90 LEU A O 1
ATOM 730 N N . TYR A 1 91 ? -8.528 4.791 3.216 1.00 90.88 91 TYR A N 1
ATOM 731 C CA . TYR A 1 91 ? -9.384 5.828 3.792 1.00 90.88 91 TYR A CA 1
ATOM 732 C C . TYR A 1 91 ? -9.813 5.482 5.227 1.00 90.88 91 TYR A C 1
ATOM 734 O O . TYR A 1 91 ? -9.623 6.284 6.139 1.00 90.88 91 TYR A O 1
ATOM 742 N N . PHE A 1 92 ? -10.295 4.256 5.459 1.00 91.12 92 PHE A N 1
ATOM 743 C CA . PHE A 1 92 ? -10.720 3.818 6.791 1.00 91.12 92 PHE A CA 1
ATOM 744 C C . PHE A 1 92 ? -9.546 3.692 7.761 1.00 91.12 92 PHE A C 1
ATOM 746 O O . PHE A 1 92 ? -9.686 4.033 8.931 1.00 91.12 92 PHE A O 1
ATOM 753 N N . TRP A 1 93 ? -8.381 3.242 7.287 1.00 93.25 93 TRP A N 1
ATOM 754 C CA . TRP A 1 93 ? -7.176 3.138 8.114 1.00 93.25 93 TRP A CA 1
ATOM 755 C C . TRP A 1 93 ? -6.729 4.508 8.633 1.00 93.25 93 TRP A C 1
ATOM 757 O O . TRP A 1 93 ? -6.513 4.671 9.834 1.00 93.25 93 TRP A O 1
ATOM 767 N N . VAL A 1 94 ? -6.627 5.497 7.743 1.00 91.75 94 VAL A N 1
ATOM 768 C CA . VAL A 1 94 ? -6.198 6.856 8.103 1.00 91.75 94 VAL A CA 1
ATOM 769 C C . VAL A 1 94 ? -7.221 7.521 9.024 1.00 91.75 94 VAL A C 1
ATOM 771 O O . VAL A 1 94 ? -6.850 8.011 10.089 1.00 91.75 94 VAL A O 1
ATOM 774 N N . ASN A 1 95 ? -8.511 7.453 8.687 1.00 89.75 95 ASN A N 1
ATOM 775 C CA . ASN A 1 95 ? -9.562 8.034 9.526 1.00 89.75 95 ASN A CA 1
ATOM 776 C C . ASN A 1 95 ? -9.620 7.398 10.917 1.00 89.75 95 ASN A C 1
ATOM 778 O O . ASN A 1 95 ? -9.882 8.076 11.911 1.00 89.75 95 ASN A O 1
ATOM 782 N N . ALA A 1 96 ? -9.379 6.090 11.006 1.00 89.56 96 ALA A N 1
ATOM 783 C CA . ALA A 1 96 ? -9.372 5.405 12.287 1.00 89.56 96 ALA A CA 1
ATOM 784 C C . ALA A 1 96 ? -8.218 5.862 13.163 1.00 89.56 96 ALA A C 1
ATOM 786 O O . ALA A 1 96 ? -8.426 6.058 14.355 1.00 89.56 96 ALA A O 1
ATOM 787 N N . TYR A 1 97 ? -7.037 6.100 12.592 1.00 91.56 97 TYR A N 1
ATOM 788 C CA . TYR A 1 97 ? -5.930 6.684 13.339 1.00 91.56 97 TYR A CA 1
ATOM 789 C C . TYR A 1 97 ? -6.288 8.062 13.918 1.00 91.56 97 TYR A C 1
ATOM 791 O O . TYR A 1 97 ? -6.106 8.279 15.118 1.00 91.56 97 TYR A O 1
ATOM 799 N N . ASP A 1 98 ? -6.883 8.954 13.121 1.00 89.19 98 ASP A N 1
ATOM 800 C CA . ASP A 1 98 ? -7.305 10.281 13.592 1.00 89.19 98 ASP A CA 1
ATOM 801 C C . ASP A 1 98 ? -8.333 10.193 14.730 1.00 89.19 98 ASP A C 1
ATOM 803 O O . ASP A 1 98 ? -8.276 10.940 15.712 1.00 89.19 98 ASP A O 1
ATOM 807 N N . ILE A 1 99 ? -9.268 9.248 14.629 1.00 86.25 99 ILE A N 1
ATOM 808 C CA . ILE A 1 99 ? -10.268 8.993 15.668 1.00 86.25 99 ILE A CA 1
ATOM 809 C C . ILE A 1 99 ? -9.636 8.379 16.916 1.00 86.25 99 ILE A C 1
ATOM 811 O O . ILE A 1 99 ? -9.981 8.786 18.023 1.00 86.25 99 ILE A O 1
ATOM 815 N N . ILE A 1 100 ? -8.685 7.459 16.765 1.00 86.88 100 ILE A N 1
ATOM 816 C CA . ILE A 1 100 ? -7.944 6.865 17.880 1.00 86.88 100 ILE A CA 1
ATOM 817 C C . ILE A 1 100 ? -7.165 7.949 18.639 1.00 86.88 100 ILE A C 1
ATOM 819 O O . ILE A 1 100 ? -7.191 7.937 19.866 1.00 86.88 100 ILE A O 1
ATOM 823 N N . ILE A 1 101 ? -6.552 8.928 17.959 1.00 87.12 101 ILE A N 1
ATOM 824 C CA . ILE A 1 101 ? -5.929 10.090 18.626 1.00 87.12 101 ILE A CA 1
ATOM 825 C C . ILE A 1 101 ? -6.966 10.890 19.421 1.00 87.12 101 ILE A C 1
ATOM 827 O O . ILE A 1 101 ? -6.706 11.290 20.554 1.00 87.12 101 ILE A O 1
ATOM 831 N N . GLN A 1 102 ? -8.144 11.146 18.849 1.00 83.88 102 GLN A N 1
ATOM 832 C CA . GLN A 1 102 ? -9.189 11.893 19.556 1.00 83.88 102 GLN A CA 1
ATOM 833 C C . GLN A 1 102 ? -9.703 11.129 20.782 1.00 83.88 102 GLN A C 1
ATOM 835 O O . GLN A 1 102 ? -9.912 11.725 21.836 1.00 83.88 102 GLN A O 1
ATOM 840 N N . LEU A 1 103 ? -9.883 9.812 20.658 1.00 81.19 103 LEU A N 1
ATOM 841 C CA . LEU A 1 103 ? -10.294 8.938 21.756 1.00 81.19 103 LEU A CA 1
ATOM 842 C C . LEU A 1 103 ? -9.196 8.784 22.811 1.00 81.19 103 LEU A C 1
ATOM 844 O O . LEU A 1 103 ? -9.514 8.653 23.987 1.00 81.19 103 LEU A O 1
ATOM 848 N N . ALA A 1 104 ? -7.923 8.864 22.420 1.00 79.56 104 ALA A N 1
ATOM 849 C CA . ALA A 1 104 ? -6.795 8.879 23.344 1.00 79.56 104 ALA A CA 1
ATOM 850 C C . ALA A 1 104 ? -6.857 10.063 24.325 1.00 79.56 104 ALA A C 1
ATOM 852 O O . ALA A 1 104 ? -6.454 9.918 25.470 1.00 79.56 104 ALA A O 1
ATOM 853 N N . GLY A 1 105 ? -7.450 11.198 23.935 1.00 77.12 105 GLY A N 1
ATOM 854 C CA . GLY A 1 105 ? -7.730 12.294 24.872 1.00 77.12 105 GLY A CA 1
ATOM 855 C C . GLY A 1 105 ? -8.742 11.921 25.966 1.00 77.12 105 GLY A C 1
ATOM 856 O O . GLY A 1 105 ? -8.558 12.288 27.120 1.00 77.12 105 GLY A O 1
ATOM 857 N N . ALA A 1 106 ? -9.772 11.139 25.625 1.00 76.19 106 ALA A N 1
ATOM 858 C CA . ALA A 1 106 ? -10.795 10.662 26.566 1.00 76.19 106 ALA A CA 1
ATOM 859 C C . ALA A 1 106 ? -10.374 9.395 27.342 1.00 76.19 106 ALA A C 1
ATOM 861 O O . ALA A 1 106 ? -11.035 8.984 28.296 1.00 76.19 106 ALA A O 1
ATOM 862 N N . TRP A 1 107 ? -9.270 8.765 26.938 1.00 75.88 107 TRP A N 1
ATOM 863 C CA . TRP A 1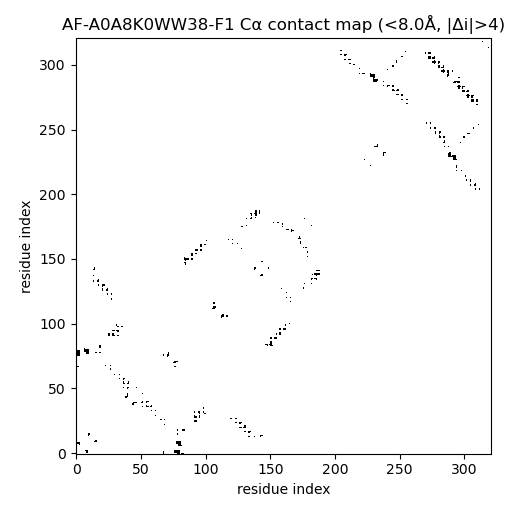 107 ? -8.742 7.522 27.507 1.00 75.88 107 TRP A CA 1
ATOM 864 C C . TRP A 1 107 ? -8.386 7.652 28.991 1.00 75.88 107 TRP A C 1
ATOM 866 O O . TRP A 1 107 ? -8.548 6.711 29.782 1.00 75.88 107 TRP A O 1
ATOM 876 N N . ASP A 1 108 ? -7.891 8.822 29.385 1.00 76.19 108 ASP A N 1
ATOM 877 C CA . ASP A 1 108 ? -7.525 9.091 30.770 1.00 76.19 108 ASP A CA 1
ATOM 878 C C . ASP A 1 108 ? -8.743 9.416 31.649 1.00 76.19 108 ASP A C 1
ATOM 880 O O . ASP A 1 108 ? -8.704 9.163 32.855 1.00 76.19 108 ASP A O 1
ATOM 884 N N . GLU A 1 109 ? -9.841 9.869 31.042 1.00 81.62 109 GLU A N 1
ATOM 885 C CA . GLU A 1 109 ? -11.031 10.378 31.729 1.00 81.62 109 GLU A CA 1
ATOM 886 C C . GLU A 1 109 ? -12.100 9.300 31.976 1.00 81.62 109 GLU A C 1
ATOM 888 O O . GLU A 1 109 ? -12.727 9.302 33.037 1.00 81.62 109 GLU A O 1
ATOM 893 N N . ASP A 1 110 ? -12.287 8.350 31.048 1.00 84.31 110 ASP A N 1
ATOM 894 C CA . ASP A 1 110 ? -13.329 7.315 31.137 1.00 84.31 110 ASP A CA 1
ATOM 895 C C . ASP A 1 110 ? -12.741 5.884 31.215 1.00 84.31 110 ASP A C 1
ATOM 897 O O . ASP A 1 110 ? -12.219 5.355 30.223 1.00 84.31 110 ASP A O 1
ATOM 901 N N . PRO A 1 111 ? -12.860 5.195 32.372 1.00 85.25 111 PRO A N 1
ATOM 902 C CA . PRO A 1 111 ? -12.385 3.820 32.544 1.00 85.25 111 PRO A CA 1
ATOM 903 C C . PRO A 1 111 ? -13.021 2.798 31.592 1.00 85.25 111 PRO A C 1
ATOM 905 O O . PRO A 1 111 ? -12.383 1.799 31.251 1.00 85.25 111 PRO A O 1
ATOM 908 N N . SER A 1 112 ? -14.267 3.018 31.163 1.00 85.38 112 SER A N 1
ATOM 909 C CA . SER A 1 112 ? -14.972 2.111 30.253 1.00 85.38 112 SER A CA 1
ATOM 910 C C . SER A 1 112 ? -14.412 2.207 28.833 1.00 85.38 112 SER A C 1
ATOM 912 O O . SER A 1 112 ? -14.104 1.181 28.219 1.00 85.38 112 SER A O 1
ATOM 914 N N . VAL A 1 113 ? -14.166 3.435 28.359 1.00 84.00 113 VAL A N 1
ATOM 915 C CA . VAL A 1 113 ? -13.507 3.711 27.075 1.00 84.00 113 VAL A CA 1
ATOM 916 C C . VAL A 1 113 ? -12.089 3.158 27.091 1.00 84.00 113 VAL A C 1
ATOM 918 O O . VAL A 1 113 ? -11.696 2.479 26.145 1.00 84.00 113 VAL A O 1
ATOM 921 N N . ARG A 1 114 ? -11.349 3.361 28.188 1.00 85.88 114 ARG A N 1
ATOM 922 C CA . ARG A 1 114 ? -10.009 2.791 28.381 1.00 85.88 114 ARG A CA 1
ATOM 923 C C . ARG A 1 114 ? -10.003 1.274 28.239 1.00 85.88 114 ARG A C 1
ATOM 925 O O . ARG A 1 114 ? -9.215 0.743 27.462 1.00 85.88 114 ARG A O 1
ATOM 932 N N . SER A 1 115 ? -10.861 0.578 28.986 1.00 88.00 115 SER A N 1
ATOM 933 C CA . SER A 1 115 ? -10.906 -0.888 28.970 1.00 88.00 115 SER A CA 1
ATOM 934 C C . SER A 1 115 ? -11.235 -1.424 27.578 1.00 88.00 115 SER A C 1
ATOM 936 O O . SER A 1 115 ? -10.593 -2.361 27.108 1.00 88.00 115 SER A O 1
ATOM 938 N N . TRP A 1 116 ? -12.218 -0.820 26.909 1.00 89.06 116 TRP A N 1
ATOM 939 C CA . TRP A 1 116 ? -12.613 -1.220 25.564 1.00 89.06 116 TRP A CA 1
ATOM 940 C C . TRP A 1 116 ? -11.514 -0.927 24.526 1.00 89.06 116 TRP A C 1
ATOM 942 O O . TRP A 1 116 ? -11.170 -1.809 23.738 1.00 89.06 116 TRP A O 1
ATOM 952 N N . MET A 1 117 ? -10.902 0.264 24.556 1.00 87.75 117 MET A N 1
ATOM 953 C CA . MET A 1 117 ? -9.790 0.623 23.663 1.00 87.75 117 MET A CA 1
ATOM 954 C C . MET A 1 117 ? -8.598 -0.312 23.856 1.00 87.75 117 MET A C 1
ATOM 956 O O . MET A 1 117 ? -8.011 -0.772 22.877 1.00 87.75 117 MET A O 1
ATOM 960 N N . GLN A 1 118 ? -8.258 -0.625 25.107 1.00 89.44 118 GLN A N 1
ATOM 961 C CA . GLN A 1 118 ? -7.149 -1.513 25.431 1.00 89.44 118 GLN A CA 1
ATOM 962 C C . GLN A 1 118 ? -7.388 -2.930 24.899 1.00 89.44 118 GLN A C 1
ATOM 964 O O . GLN A 1 118 ? -6.489 -3.507 24.294 1.00 89.44 118 GLN A O 1
ATOM 969 N N . GLU A 1 119 ? -8.599 -3.477 25.049 1.00 91.44 119 GLU A N 1
ATOM 970 C CA . GLU A 1 119 ? -8.958 -4.774 24.462 1.00 91.44 119 GLU A CA 1
ATOM 971 C C . GLU A 1 119 ? -8.764 -4.768 22.937 1.00 91.44 119 GLU A C 1
ATOM 973 O O . GLU A 1 119 ? -8.141 -5.672 22.374 1.00 91.44 119 GLU A O 1
ATOM 978 N N . LYS A 1 120 ? -9.266 -3.733 22.253 1.00 91.69 120 LYS A N 1
ATOM 979 C CA . LYS A 1 120 ? -9.180 -3.653 20.791 1.00 91.69 120 LYS A CA 1
ATOM 980 C C . LYS A 1 120 ? -7.758 -3.440 20.289 1.00 91.69 120 LYS A C 1
ATOM 982 O O . LYS A 1 120 ? -7.382 -4.075 19.308 1.00 91.69 120 LYS A O 1
ATOM 987 N N . LEU A 1 121 ? -6.961 -2.615 20.961 1.00 91.56 121 LEU A N 1
ATOM 988 C CA . LEU A 1 121 ? -5.579 -2.351 20.561 1.00 91.56 121 LEU A CA 1
ATOM 989 C C . LEU A 1 121 ? -4.648 -3.531 20.833 1.00 91.56 121 LEU A C 1
ATOM 991 O O . LEU A 1 121 ? -3.770 -3.788 20.019 1.00 91.56 121 LEU A O 1
ATOM 995 N N . VAL A 1 122 ? -4.883 -4.307 21.895 1.00 92.12 122 VAL A N 1
ATOM 996 C CA . VAL A 1 122 ? -4.165 -5.573 22.114 1.00 92.12 122 VAL A CA 1
ATOM 997 C C . VAL A 1 122 ? -4.469 -6.572 20.996 1.00 92.12 122 VAL A C 1
ATOM 999 O O . VAL A 1 122 ? -3.554 -7.192 20.458 1.00 92.12 122 VAL A O 1
ATOM 1002 N N . ASN A 1 123 ? -5.738 -6.715 20.601 1.00 92.19 123 ASN A N 1
ATOM 1003 C CA . ASN A 1 123 ? -6.102 -7.590 19.481 1.00 92.19 123 ASN A CA 1
ATOM 1004 C C . ASN A 1 123 ? -5.487 -7.106 18.160 1.00 92.19 123 ASN A C 1
ATOM 1006 O O . ASN A 1 123 ? -4.953 -7.909 17.400 1.00 92.19 123 ASN A O 1
ATOM 1010 N N . PHE A 1 124 ? -5.493 -5.793 17.929 1.00 93.06 124 PHE A N 1
ATOM 1011 C CA . PHE A 1 124 ? -4.885 -5.177 16.753 1.00 93.06 124 PHE A CA 1
ATOM 1012 C C . PHE A 1 124 ? -3.368 -5.405 16.690 1.00 93.06 124 PHE A C 1
ATOM 1014 O O . PHE A 1 124 ? -2.834 -5.726 15.632 1.00 93.06 124 PHE A O 1
ATOM 1021 N N . GLU A 1 125 ? -2.671 -5.284 17.820 1.00 92.75 125 GLU A N 1
ATOM 1022 C CA . GLU A 1 125 ? -1.232 -5.542 17.932 1.00 92.75 125 GLU A CA 1
ATOM 1023 C C . GLU A 1 125 ? -0.904 -7.024 17.688 1.00 92.75 125 GLU A C 1
ATOM 1025 O O . GLU A 1 125 ? 0.021 -7.342 16.940 1.00 92.75 125 GLU A O 1
ATOM 1030 N N . ASN A 1 126 ? -1.706 -7.944 18.233 1.00 92.75 126 ASN A N 1
ATOM 1031 C CA . ASN A 1 126 ? -1.560 -9.377 17.969 1.00 92.75 126 ASN A CA 1
ATOM 1032 C C . ASN A 1 126 ? -1.717 -9.705 16.475 1.00 92.75 126 ASN A C 1
ATOM 1034 O O . ASN A 1 126 ? -0.929 -10.482 15.925 1.00 92.75 126 ASN A O 1
ATOM 1038 N N . ASP A 1 127 ? -2.696 -9.089 15.808 1.00 93.25 127 ASP A N 1
ATOM 1039 C CA . ASP A 1 127 ? -2.895 -9.243 14.367 1.00 93.25 127 ASP A CA 1
ATOM 1040 C C . ASP A 1 127 ? -1.762 -8.594 13.561 1.00 93.25 127 ASP A C 1
ATOM 1042 O O . ASP A 1 127 ? -1.308 -9.182 12.580 1.00 93.25 127 ASP A O 1
ATOM 1046 N N . ALA A 1 128 ? -1.212 -7.461 14.010 1.00 93.50 128 ALA A N 1
ATOM 1047 C CA . ALA A 1 128 ? -0.028 -6.846 13.408 1.00 93.50 128 ALA A CA 1
ATOM 1048 C C . ALA A 1 128 ? 1.207 -7.761 13.496 1.00 93.50 128 ALA A C 1
ATOM 1050 O O . ALA A 1 128 ? 1.937 -7.919 12.518 1.00 93.50 128 ALA A O 1
ATOM 1051 N N . ILE A 1 129 ? 1.425 -8.424 14.637 1.00 92.81 129 ILE A N 1
ATOM 1052 C CA . ILE A 1 129 ? 2.508 -9.407 14.821 1.00 92.81 129 ILE A CA 1
ATOM 1053 C C . ILE A 1 129 ? 2.287 -10.648 13.944 1.00 92.81 129 ILE A C 1
ATOM 1055 O O . ILE A 1 129 ? 3.239 -11.286 13.485 1.00 92.81 129 ILE A O 1
ATOM 1059 N N . ARG A 1 130 ? 1.033 -11.052 13.725 1.00 92.31 130 ARG A N 1
ATOM 1060 C CA . ARG A 1 130 ? 0.700 -12.137 12.792 1.00 92.31 130 ARG A CA 1
ATOM 1061 C C . ARG A 1 130 ? 1.006 -11.714 11.357 1.00 92.31 130 ARG A C 1
ATOM 1063 O O . ARG A 1 130 ? 1.688 -12.442 10.639 1.00 92.31 130 ARG A O 1
ATOM 1070 N N . LEU A 1 131 ? 0.577 -10.511 10.984 1.00 92.19 131 LEU A N 1
ATOM 1071 C CA . LEU A 1 131 ? 0.792 -9.916 9.674 1.00 92.19 131 LEU A CA 1
ATOM 1072 C C . LEU A 1 131 ? 2.287 -9.782 9.350 1.00 92.19 131 LEU A C 1
ATOM 1074 O O . LEU A 1 131 ? 2.703 -10.226 8.284 1.00 92.19 131 LEU A O 1
ATOM 1078 N N . SER A 1 132 ? 3.113 -9.263 10.267 1.00 91.88 132 SER A N 1
ATOM 1079 C CA . SER A 1 132 ? 4.562 -9.128 10.043 1.00 91.88 132 SER A CA 1
ATOM 1080 C C . SER A 1 132 ? 5.239 -10.466 9.755 1.00 91.88 132 SER A C 1
ATOM 1082 O O . SER A 1 132 ? 6.007 -10.567 8.801 1.00 91.88 132 SER A O 1
ATOM 1084 N N . ARG A 1 133 ? 4.918 -11.515 10.522 1.00 89.62 133 ARG A N 1
ATOM 1085 C CA . ARG A 1 133 ? 5.459 -12.866 10.305 1.00 89.62 133 ARG A CA 1
ATOM 1086 C C . ARG A 1 133 ? 5.094 -13.416 8.930 1.00 89.62 133 ARG A C 1
ATOM 1088 O O . ARG A 1 133 ? 5.946 -13.989 8.259 1.00 89.62 133 ARG A O 1
ATOM 1095 N N . HIS A 1 134 ? 3.852 -13.215 8.500 1.00 88.56 134 HIS A N 1
ATOM 1096 C CA . HIS A 1 134 ? 3.397 -13.667 7.188 1.00 88.56 134 HIS A CA 1
ATOM 1097 C C . HIS A 1 134 ? 4.031 -12.871 6.045 1.00 88.56 134 HIS A C 1
ATOM 1099 O O . HIS A 1 134 ? 4.439 -13.465 5.052 1.00 88.56 134 HIS A O 1
ATOM 1105 N N . ILE A 1 135 ? 4.191 -11.556 6.202 1.00 87.50 135 ILE A N 1
ATOM 1106 C CA . ILE A 1 135 ? 4.899 -10.713 5.232 1.00 87.50 135 ILE A CA 1
ATOM 1107 C C . ILE A 1 135 ? 6.336 -11.204 5.022 1.00 87.50 135 ILE A C 1
ATOM 1109 O O . ILE A 1 135 ? 6.769 -11.335 3.879 1.00 87.50 135 ILE A O 1
ATOM 1113 N N . VAL A 1 136 ? 7.053 -11.504 6.110 1.00 85.00 136 VAL A N 1
ATOM 1114 C CA . VAL A 1 136 ? 8.426 -12.033 6.057 1.00 85.00 136 VAL A CA 1
ATOM 1115 C C . VAL A 1 136 ? 8.455 -13.386 5.344 1.00 85.00 136 VAL A C 1
ATOM 1117 O O . VAL A 1 136 ? 9.223 -13.557 4.403 1.00 85.00 136 VAL A O 1
ATOM 1120 N N . ALA A 1 137 ? 7.574 -14.317 5.726 1.00 81.19 137 ALA A N 1
ATOM 1121 C CA . ALA A 1 137 ? 7.504 -15.645 5.112 1.00 81.19 137 ALA A CA 1
ATOM 1122 C C . ALA A 1 137 ? 7.179 -15.589 3.607 1.00 81.19 137 ALA A C 1
ATOM 1124 O O . ALA A 1 137 ? 7.753 -16.322 2.810 1.00 81.19 137 ALA A O 1
ATOM 1125 N N . MET A 1 138 ? 6.290 -14.687 3.183 1.00 77.75 138 MET A N 1
ATOM 1126 C CA . MET A 1 138 ? 5.960 -14.500 1.763 1.00 77.75 138 MET A CA 1
ATOM 1127 C C . MET A 1 138 ? 7.080 -13.840 0.961 1.00 77.75 138 MET A C 1
ATOM 1129 O O . MET A 1 138 ? 7.160 -14.041 -0.254 1.00 77.75 138 MET A O 1
ATOM 1133 N N . GLY A 1 139 ? 7.937 -13.066 1.627 1.00 69.38 139 GLY A N 1
ATOM 1134 C CA . GLY A 1 139 ? 9.135 -12.488 1.036 1.00 69.38 139 GLY A CA 1
ATOM 1135 C C . GLY A 1 139 ? 10.073 -13.527 0.433 1.00 69.38 139 GLY A C 1
ATOM 1136 O O . GLY A 1 139 ? 10.605 -13.321 -0.656 1.00 69.38 139 GLY A O 1
ATOM 1137 N N . GLU A 1 140 ? 10.178 -14.691 1.075 1.00 64.62 140 GLU A N 1
ATOM 1138 C CA . GLU A 1 140 ? 10.994 -15.818 0.609 1.00 64.62 140 GLU A CA 1
ATOM 1139 C C . GLU A 1 140 ? 10.450 -16.458 -0.681 1.00 64.62 140 GLU A C 1
ATOM 1141 O O . GLU A 1 140 ? 11.198 -17.077 -1.438 1.00 64.62 140 GLU A O 1
ATOM 1146 N N . HIS A 1 141 ? 9.156 -16.279 -0.965 1.00 67.38 141 HIS A N 1
ATOM 1147 C CA . HIS A 1 141 ? 8.453 -16.929 -2.072 1.00 67.38 141 HIS A CA 1
ATOM 1148 C C . HIS A 1 141 ? 8.103 -15.986 -3.238 1.00 67.38 141 HIS A C 1
ATOM 1150 O O . HIS A 1 141 ? 7.538 -16.440 -4.231 1.00 67.38 141 HIS A O 1
ATOM 1156 N N . ASN A 1 142 ? 8.439 -14.691 -3.146 1.00 68.81 142 ASN A N 1
ATOM 1157 C CA . ASN A 1 142 ? 8.192 -13.668 -4.177 1.00 68.81 142 ASN A CA 1
ATOM 1158 C C . ASN A 1 142 ? 6.726 -13.594 -4.671 1.00 68.81 142 ASN A C 1
ATOM 1160 O O . ASN A 1 142 ? 6.458 -13.320 -5.840 1.00 68.81 142 ASN A O 1
ATOM 1164 N N . VAL A 1 143 ? 5.766 -13.849 -3.777 1.00 74.44 143 VAL A N 1
ATOM 1165 C CA . VAL A 1 143 ? 4.326 -13.925 -4.106 1.00 74.44 143 VAL A CA 1
ATOM 1166 C C . VAL A 1 143 ? 3.665 -12.535 -4.148 1.00 74.44 143 VAL A C 1
ATOM 1168 O O . VAL A 1 143 ? 2.620 -12.340 -4.765 1.00 74.44 143 VAL A O 1
ATOM 1171 N N . ILE A 1 144 ? 4.273 -11.535 -3.503 1.00 77.56 144 ILE A N 1
ATOM 1172 C CA . ILE A 1 144 ? 3.696 -10.194 -3.344 1.00 77.56 144 ILE A CA 1
ATOM 1173 C C . ILE A 1 144 ? 4.082 -9.300 -4.531 1.00 77.56 144 ILE A C 1
ATOM 1175 O O . ILE A 1 144 ? 5.239 -8.900 -4.670 1.00 77.56 144 ILE A O 1
ATOM 1179 N N . ASN A 1 145 ? 3.101 -8.916 -5.353 1.00 81.44 145 ASN A N 1
ATOM 1180 C CA . ASN A 1 145 ? 3.310 -7.976 -6.457 1.00 81.44 145 ASN A CA 1
ATOM 1181 C C . ASN A 1 145 ? 3.534 -6.520 -5.973 1.00 81.44 145 ASN A C 1
ATOM 1183 O O . ASN A 1 145 ? 3.312 -6.168 -4.810 1.00 81.44 145 ASN A O 1
ATOM 1187 N N . SER A 1 146 ? 3.969 -5.632 -6.876 1.00 80.19 146 SER A N 1
ATOM 1188 C CA . SER A 1 146 ? 4.300 -4.239 -6.526 1.00 80.19 146 SER A CA 1
ATOM 1189 C C . SER A 1 146 ? 3.093 -3.419 -6.047 1.00 80.19 146 SER A C 1
ATOM 1191 O O . SER A 1 146 ? 3.257 -2.534 -5.201 1.00 80.19 146 SER A O 1
ATOM 1193 N N . ALA A 1 147 ? 1.894 -3.685 -6.574 1.00 80.81 147 ALA A N 1
ATOM 1194 C CA . ALA A 1 147 ? 0.672 -2.980 -6.183 1.00 80.81 147 ALA A CA 1
ATOM 1195 C C . ALA A 1 147 ? 0.295 -3.324 -4.734 1.00 80.81 147 ALA A C 1
ATOM 1197 O O . ALA A 1 147 ? 0.189 -2.435 -3.886 1.00 80.81 147 ALA A O 1
ATOM 1198 N N . THR A 1 148 ? 0.247 -4.620 -4.419 1.00 85.81 148 THR A N 1
ATOM 1199 C CA . THR A 1 148 ? 0.023 -5.136 -3.065 1.00 85.81 148 THR A CA 1
ATOM 1200 C C . THR A 1 148 ? 1.079 -4.614 -2.097 1.00 85.81 148 THR A C 1
ATOM 1202 O O . THR A 1 148 ? 0.740 -4.130 -1.021 1.00 85.81 148 THR A O 1
ATOM 1205 N N . LYS A 1 149 ? 2.363 -4.622 -2.484 1.00 85.94 149 LYS A N 1
ATOM 1206 C CA . LYS A 1 149 ? 3.457 -4.095 -1.652 1.00 85.94 149 LYS A CA 1
ATOM 1207 C C . LYS A 1 149 ? 3.255 -2.620 -1.289 1.00 85.94 149 LYS A C 1
ATOM 1209 O O . LYS A 1 149 ? 3.546 -2.220 -0.164 1.00 85.94 149 LYS A O 1
ATOM 1214 N N . THR A 1 150 ? 2.755 -1.817 -2.225 1.00 87.25 150 THR A N 1
ATOM 1215 C CA . THR A 1 150 ? 2.534 -0.376 -2.026 1.00 87.25 150 THR A CA 1
ATOM 1216 C C . THR A 1 150 ? 1.382 -0.115 -1.060 1.00 87.25 150 THR A C 1
ATOM 1218 O O . THR A 1 150 ? 1.529 0.669 -0.121 1.00 87.25 150 THR A O 1
ATOM 1221 N N . VAL A 1 151 ? 0.254 -0.805 -1.244 1.00 89.75 151 VAL A N 1
ATOM 1222 C CA . VAL A 1 151 ? -0.904 -0.687 -0.345 1.00 89.75 151 VAL A CA 1
ATOM 1223 C C . VAL A 1 151 ? -0.564 -1.218 1.046 1.00 89.75 151 VAL A C 1
ATOM 1225 O O . VAL A 1 151 ? -0.858 -0.562 2.046 1.00 89.75 151 VAL A O 1
ATOM 1228 N N . LEU A 1 152 ? 0.117 -2.362 1.121 1.00 91.00 152 LEU A N 1
ATOM 1229 C CA . LEU A 1 152 ? 0.521 -2.977 2.380 1.00 91.00 152 LEU A CA 1
ATOM 1230 C C . LEU A 1 152 ? 1.506 -2.104 3.158 1.00 91.00 152 LEU A C 1
ATOM 1232 O O . LEU A 1 152 ? 1.349 -1.968 4.367 1.00 91.00 152 LEU A O 1
ATOM 1236 N N . ARG A 1 153 ? 2.452 -1.445 2.473 1.00 92.12 153 ARG A N 1
ATOM 1237 C CA . ARG A 1 153 ? 3.333 -0.440 3.085 1.00 92.12 153 ARG A CA 1
ATOM 1238 C C . ARG A 1 153 ? 2.531 0.655 3.776 1.00 92.12 153 ARG A C 1
ATOM 1240 O O . ARG A 1 153 ? 2.763 0.928 4.948 1.00 92.12 153 ARG A O 1
ATOM 1247 N N . ARG A 1 154 ? 1.590 1.276 3.058 1.00 92.75 154 ARG A N 1
ATOM 1248 C CA . ARG A 1 154 ? 0.787 2.383 3.598 1.00 92.75 154 ARG A CA 1
ATOM 1249 C C . ARG A 1 154 ? -0.062 1.934 4.788 1.00 92.75 154 ARG A C 1
ATOM 1251 O O . ARG A 1 154 ? -0.121 2.635 5.791 1.00 92.75 154 ARG A O 1
ATOM 1258 N N . LYS A 1 155 ? -0.671 0.743 4.715 1.00 94.00 155 LYS A N 1
ATOM 1259 C CA . LYS A 1 155 ? -1.386 0.152 5.860 1.00 94.00 155 LYS A CA 1
ATOM 1260 C C . LYS A 1 155 ? -0.437 -0.079 7.038 1.00 94.00 155 LYS A C 1
ATOM 1262 O O . LYS A 1 155 ? -0.770 0.286 8.159 1.00 94.00 155 LYS A O 1
ATOM 1267 N N . TRP A 1 156 ? 0.759 -0.614 6.790 1.00 94.88 156 TRP A N 1
ATOM 1268 C CA . TRP A 1 156 ? 1.762 -0.870 7.827 1.00 94.88 156 TRP A CA 1
ATOM 1269 C C . TRP A 1 156 ? 2.246 0.406 8.522 1.00 94.88 156 TRP A C 1
ATOM 1271 O O . TRP A 1 156 ? 2.439 0.417 9.735 1.00 94.88 156 TRP A O 1
ATOM 1281 N N . GLU A 1 157 ? 2.401 1.503 7.783 1.00 93.44 157 GLU A N 1
ATOM 1282 C CA . GLU A 1 157 ? 2.725 2.811 8.361 1.00 93.44 157 GLU A CA 1
ATOM 1283 C C . GLU A 1 157 ? 1.634 3.260 9.351 1.00 93.44 157 GLU A C 1
ATOM 1285 O O . GLU A 1 157 ? 1.955 3.691 10.458 1.00 93.44 157 GLU A O 1
ATOM 1290 N N . VAL A 1 158 ? 0.350 3.059 9.027 1.00 93.25 158 VAL A N 1
ATOM 1291 C CA . VAL A 1 158 ? -0.761 3.332 9.958 1.00 93.25 158 VAL A CA 1
ATOM 1292 C C . VAL A 1 158 ? -0.746 2.387 11.163 1.00 93.25 158 VAL A C 1
ATOM 1294 O O . VAL A 1 158 ? -0.942 2.840 12.291 1.00 93.25 158 VAL A O 1
ATOM 1297 N N . VAL A 1 159 ? -0.459 1.095 10.959 1.00 94.50 159 VAL A N 1
ATOM 1298 C CA . VAL A 1 159 ? -0.287 0.127 12.059 1.00 94.50 159 VAL A CA 1
ATOM 1299 C C . VAL A 1 159 ? 0.750 0.634 13.051 1.00 94.50 159 VAL A C 1
ATOM 1301 O O . VAL A 1 159 ? 0.455 0.712 14.241 1.00 94.50 159 VAL A O 1
ATOM 1304 N N . LYS A 1 160 ? 1.923 1.048 12.559 1.00 93.88 160 LYS A N 1
ATOM 1305 C CA . LYS A 1 160 ? 3.010 1.578 13.389 1.00 93.88 160 LYS A CA 1
ATOM 1306 C C . LYS A 1 160 ? 2.599 2.817 14.172 1.00 93.88 160 LYS A C 1
ATOM 1308 O O . LYS A 1 160 ? 2.986 2.956 15.328 1.00 93.88 160 LYS A O 1
ATOM 1313 N N . LEU A 1 161 ? 1.814 3.708 13.573 1.00 92.25 161 LEU A N 1
ATOM 1314 C CA . LEU A 1 161 ? 1.313 4.890 14.268 1.00 92.25 161 LEU A CA 1
ATOM 1315 C C . LEU A 1 161 ? 0.339 4.521 15.400 1.00 92.25 161 LEU A C 1
ATOM 1317 O O . LEU A 1 161 ? 0.466 5.036 16.513 1.00 92.25 161 LEU A O 1
ATOM 1321 N N . ILE A 1 162 ? -0.593 3.597 15.146 1.00 92.06 162 ILE A N 1
ATOM 1322 C CA . ILE A 1 162 ? -1.560 3.123 16.148 1.00 92.06 162 ILE A CA 1
ATOM 1323 C C . ILE A 1 162 ? -0.849 2.392 17.298 1.00 92.06 162 ILE A C 1
ATOM 1325 O O . ILE A 1 162 ? -1.128 2.664 18.468 1.00 92.06 162 ILE A O 1
ATOM 1329 N N . THR A 1 163 ? 0.091 1.493 16.999 1.00 92.06 163 THR A N 1
ATOM 1330 C CA . THR A 1 163 ? 0.806 0.725 18.030 1.00 92.06 163 THR A CA 1
ATOM 1331 C C . THR A 1 163 ? 1.749 1.612 18.831 1.00 92.06 163 THR A C 1
ATOM 1333 O O . THR A 1 163 ? 1.782 1.509 20.056 1.00 92.06 163 THR A O 1
ATOM 1336 N N . ALA A 1 164 ? 2.437 2.565 18.196 1.00 91.19 164 ALA A N 1
ATOM 1337 C CA . ALA A 1 164 ? 3.250 3.549 18.906 1.00 91.19 164 ALA A CA 1
ATOM 1338 C C . ALA A 1 164 ? 2.418 4.372 19.905 1.00 91.19 164 ALA A C 1
ATOM 1340 O O . ALA A 1 164 ? 2.867 4.615 21.028 1.00 91.19 164 ALA A O 1
ATOM 1341 N N . LEU A 1 165 ? 1.193 4.766 19.535 1.00 88.00 165 LEU A N 1
ATOM 1342 C CA . LEU A 1 165 ? 0.272 5.448 20.447 1.00 88.00 165 LEU A CA 1
ATOM 1343 C C . LEU A 1 165 ? -0.125 4.547 21.629 1.00 88.00 165 LEU A C 1
ATOM 1345 O O . LEU A 1 165 ? -0.054 4.980 22.781 1.00 88.00 165 LEU A O 1
ATOM 1349 N N . HIS A 1 166 ? -0.482 3.288 21.357 1.00 89.81 166 HIS A N 1
ATOM 1350 C CA . HIS A 1 166 ? -0.828 2.303 22.386 1.00 89.81 166 HIS A CA 1
ATOM 1351 C C . HIS A 1 166 ? 0.321 2.097 23.389 1.00 89.81 166 HIS A C 1
ATOM 1353 O O . HIS A 1 166 ? 0.130 2.209 24.604 1.00 89.81 166 HIS A O 1
ATOM 1359 N N . HIS A 1 167 ? 1.540 1.881 22.892 1.00 89.56 167 HIS A N 1
ATOM 1360 C CA . HIS A 1 167 ? 2.731 1.696 23.720 1.00 89.56 167 HIS A CA 1
ATOM 1361 C C . HIS A 1 167 ? 3.101 2.949 24.515 1.00 89.56 167 HIS A C 1
ATOM 1363 O O . HIS A 1 167 ? 3.470 2.831 25.687 1.00 89.56 167 HIS A O 1
ATOM 1369 N N . LYS A 1 168 ? 2.931 4.143 23.927 1.00 88.62 168 LYS A N 1
ATOM 1370 C CA . LYS A 1 168 ? 3.117 5.425 24.620 1.00 88.62 168 LYS A CA 1
ATOM 1371 C C . LYS A 1 168 ? 2.207 5.538 25.844 1.00 88.62 168 LYS A C 1
ATOM 1373 O O . LYS A 1 168 ? 2.670 5.983 26.887 1.00 88.62 168 LYS A O 1
ATOM 1378 N N . HIS A 1 169 ? 0.942 5.131 25.739 1.00 83.19 169 HIS A N 1
ATOM 1379 C CA . HIS A 1 169 ? 0.001 5.160 26.869 1.00 83.19 169 HIS A CA 1
ATOM 1380 C C . HIS A 1 169 ? 0.275 4.070 27.905 1.00 83.19 169 HIS A C 1
ATOM 1382 O O . HIS A 1 169 ? 0.103 4.290 29.100 1.00 83.19 169 HIS A O 1
ATOM 1388 N N . ARG A 1 170 ? 0.755 2.903 27.469 1.00 85.06 170 ARG A N 1
ATOM 1389 C CA . ARG A 1 170 ? 1.110 1.801 28.372 1.00 85.06 170 ARG A CA 1
ATOM 1390 C C . ARG A 1 170 ? 2.477 1.984 29.050 1.00 85.06 170 ARG A C 1
ATOM 1392 O O . ARG A 1 170 ? 2.792 1.247 29.979 1.00 85.06 170 ARG A O 1
ATOM 1399 N N . GLY A 1 171 ? 3.305 2.921 28.580 1.00 84.50 171 GLY A N 1
ATOM 1400 C CA . GLY A 1 171 ? 4.691 3.079 29.034 1.00 84.50 171 GLY A CA 1
ATOM 1401 C C . GLY A 1 171 ? 5.577 1.884 28.663 1.00 84.50 171 GLY A C 1
ATOM 1402 O O . GLY A 1 171 ? 6.505 1.546 29.392 1.00 84.50 171 GLY A O 1
ATOM 1403 N N . THR A 1 172 ? 5.264 1.211 27.553 1.00 88.69 172 THR A N 1
ATOM 1404 C CA . THR A 1 172 ? 6.001 0.031 27.064 1.00 88.69 172 THR A CA 1
ATOM 1405 C C . THR A 1 172 ? 6.732 0.364 25.769 1.00 88.69 172 THR A C 1
ATOM 1407 O O . THR A 1 172 ? 6.464 1.392 25.151 1.00 88.69 172 THR A O 1
ATOM 1410 N N . LYS A 1 173 ? 7.691 -0.475 25.374 1.00 86.62 173 LYS A N 1
ATOM 1411 C CA . LYS A 1 173 ? 8.408 -0.309 24.110 1.00 86.62 173 LYS A CA 1
ATOM 1412 C C . LYS A 1 173 ? 7.619 -0.973 22.980 1.00 86.62 173 LYS A C 1
ATOM 1414 O O . LYS A 1 173 ? 7.086 -2.058 23.175 1.00 86.62 173 LYS A O 1
ATOM 1419 N N . ASP A 1 174 ? 7.562 -0.304 21.831 1.00 86.94 174 ASP A N 1
ATOM 1420 C CA . ASP A 1 174 ? 7.049 -0.878 20.588 1.00 86.94 174 ASP A CA 1
ATOM 1421 C C . ASP A 1 174 ? 8.124 -1.780 19.964 1.00 86.94 174 ASP A C 1
ATOM 1423 O O . ASP A 1 174 ? 9.192 -1.297 19.572 1.00 86.94 174 ASP A O 1
ATOM 1427 N N . ASP A 1 175 ? 7.836 -3.079 19.904 1.00 86.12 175 ASP A N 1
ATOM 1428 C CA . ASP A 1 175 ? 8.726 -4.106 19.354 1.00 86.12 175 ASP A CA 1
ATOM 1429 C C . ASP A 1 175 ? 8.376 -4.478 17.897 1.00 86.12 175 ASP A C 1
ATOM 1431 O O . ASP A 1 175 ? 9.017 -5.352 17.307 1.00 86.12 175 ASP A O 1
ATOM 1435 N N . LEU A 1 176 ? 7.380 -3.828 17.277 1.00 89.38 176 LEU A N 1
ATOM 1436 C CA . LEU A 1 176 ? 7.035 -4.090 15.879 1.00 89.38 176 LEU A CA 1
ATOM 1437 C C . LEU A 1 176 ? 8.106 -3.534 14.929 1.00 89.38 176 LEU A C 1
ATOM 1439 O O . LEU A 1 176 ? 8.503 -2.370 15.060 1.00 89.38 176 LEU A O 1
ATOM 1443 N N . PRO A 1 177 ? 8.516 -4.306 13.909 1.00 90.56 177 PRO A N 1
ATOM 1444 C CA . PRO A 1 177 ? 9.512 -3.864 12.944 1.00 90.56 177 PRO A CA 1
ATOM 1445 C C . PRO A 1 177 ? 8.984 -2.734 12.057 1.00 90.56 177 PRO A C 1
ATOM 1447 O O . PRO A 1 177 ? 7.794 -2.655 11.724 1.00 90.56 177 PRO A O 1
ATOM 1450 N N . ASN A 1 178 ? 9.891 -1.863 11.623 1.00 90.50 178 ASN A N 1
ATOM 1451 C CA . ASN A 1 178 ? 9.561 -0.841 10.631 1.00 90.50 178 ASN A CA 1
ATOM 1452 C C . ASN A 1 178 ? 9.342 -1.473 9.250 1.00 90.50 178 ASN A C 1
ATOM 1454 O O . ASN A 1 178 ? 9.874 -2.544 8.950 1.00 90.50 178 ASN A O 1
ATOM 1458 N N . TRP A 1 179 ? 8.609 -0.788 8.365 1.00 88.00 179 TRP A N 1
ATOM 1459 C CA . TRP A 1 179 ? 8.425 -1.281 6.995 1.00 88.00 179 TRP A CA 1
ATOM 1460 C C . TRP A 1 179 ? 9.763 -1.498 6.275 1.00 88.00 179 TRP A C 1
ATOM 1462 O O . TRP A 1 179 ? 9.916 -2.460 5.530 1.00 88.00 179 TRP A O 1
ATOM 1472 N N . ASP A 1 180 ? 10.762 -0.652 6.519 1.00 86.12 180 ASP A N 1
ATOM 1473 C CA . ASP A 1 180 ? 12.090 -0.798 5.914 1.00 86.12 180 ASP A CA 1
ATOM 1474 C C . ASP A 1 180 ? 12.834 -2.052 6.399 1.00 86.12 180 ASP A C 1
ATOM 1476 O O . ASP A 1 180 ? 13.665 -2.601 5.682 1.00 86.12 180 ASP A O 1
ATOM 1480 N N . GLU A 1 181 ? 12.539 -2.535 7.605 1.00 85.75 181 GLU A N 1
ATOM 1481 C CA . GLU A 1 181 ? 13.092 -3.784 8.136 1.00 85.75 181 GLU A CA 1
ATOM 1482 C C . GLU A 1 181 ? 12.351 -4.990 7.559 1.00 85.75 181 GLU A C 1
ATOM 1484 O O . GLU A 1 181 ? 12.987 -5.936 7.098 1.00 85.75 181 GLU A O 1
ATOM 1489 N N . LEU A 1 182 ? 11.017 -4.920 7.493 1.00 84.94 182 LEU A N 1
ATOM 1490 C CA . LEU A 1 182 ? 10.195 -5.952 6.862 1.00 84.94 182 LEU A CA 1
ATOM 1491 C C . LEU A 1 182 ? 10.497 -6.084 5.372 1.00 84.94 182 LEU A C 1
ATOM 1493 O O . LEU A 1 182 ? 10.728 -7.179 4.874 1.00 84.94 182 LEU A O 1
ATOM 1497 N N . SER A 1 183 ? 10.555 -4.975 4.646 1.00 80.88 183 SER A N 1
ATOM 1498 C CA . SER A 1 183 ? 10.744 -4.978 3.197 1.00 80.88 183 SER A CA 1
ATOM 1499 C C . SER A 1 183 ? 12.098 -5.529 2.761 1.00 80.88 183 SER A C 1
ATOM 1501 O O . SER A 1 183 ? 12.171 -6.076 1.665 1.00 80.88 183 SER A O 1
ATOM 1503 N N . LY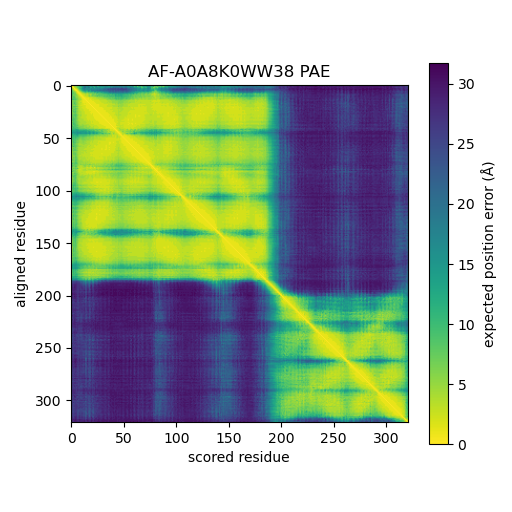S A 1 184 ? 13.129 -5.483 3.618 1.00 79.38 184 LYS A N 1
ATOM 1504 C CA . LYS A 1 184 ? 14.410 -6.172 3.381 1.00 79.38 184 LYS A CA 1
ATOM 1505 C C . LYS A 1 184 ? 14.253 -7.687 3.289 1.00 79.38 184 LYS A C 1
ATOM 1507 O O . LYS A 1 184 ? 14.959 -8.301 2.504 1.00 79.38 184 LYS A O 1
ATOM 1512 N N . SER A 1 185 ? 13.324 -8.270 4.047 1.00 70.38 185 SER A N 1
ATOM 1513 C CA . SER A 1 185 ? 13.002 -9.703 3.960 1.00 70.38 185 SER A CA 1
ATOM 1514 C C . SER A 1 185 ? 12.106 -10.057 2.768 1.00 70.38 185 SER A C 1
ATOM 1516 O O . SER A 1 185 ? 12.087 -11.201 2.335 1.00 70.38 185 SER A O 1
ATOM 1518 N N . ILE A 1 186 ? 11.402 -9.067 2.202 1.00 67.81 186 ILE A N 1
ATOM 1519 C CA . ILE A 1 186 ? 10.554 -9.220 1.006 1.00 67.81 186 ILE A CA 1
ATOM 1520 C C . ILE A 1 186 ? 11.369 -9.096 -0.289 1.00 67.81 186 ILE A C 1
ATOM 1522 O O . ILE A 1 186 ? 10.874 -9.393 -1.372 1.00 67.81 186 ILE A O 1
ATOM 1526 N N . LEU A 1 187 ? 12.609 -8.610 -0.212 1.00 57.47 187 LEU A N 1
ATOM 1527 C CA . LEU A 1 187 ? 13.480 -8.500 -1.373 1.00 57.47 187 LEU A CA 1
ATOM 1528 C C . LEU A 1 187 ? 14.196 -9.838 -1.600 1.00 57.47 187 LEU A C 1
ATOM 1530 O O . LEU A 1 187 ? 15.053 -10.195 -0.789 1.00 57.47 187 LEU A O 1
ATOM 1534 N N . PRO A 1 188 ? 13.940 -10.552 -2.708 1.00 49.75 188 PRO A N 1
ATOM 1535 C CA . PRO A 1 188 ? 14.911 -11.527 -3.172 1.00 49.75 188 PRO A CA 1
ATOM 1536 C C . PRO A 1 188 ? 16.249 -10.811 -3.419 1.00 49.75 188 PRO A C 1
ATOM 1538 O O . PRO A 1 188 ? 16.294 -9.694 -3.948 1.00 49.75 188 PRO A O 1
ATOM 1541 N N . GLN A 1 189 ? 17.356 -11.450 -3.022 1.00 44.12 189 GLN A N 1
ATOM 1542 C CA . GLN A 1 189 ? 18.679 -11.122 -3.551 1.00 44.12 189 GLN A CA 1
ATOM 1543 C C . GLN A 1 189 ? 18.560 -10.978 -5.076 1.00 44.12 189 GLN A C 1
ATOM 1545 O O . GLN A 1 189 ? 18.104 -11.901 -5.742 1.00 44.12 189 GLN A O 1
ATOM 1550 N N . ALA A 1 190 ? 18.992 -9.828 -5.592 1.00 38.88 190 ALA A N 1
ATOM 1551 C CA . ALA A 1 190 ? 18.834 -9.359 -6.969 1.00 38.88 190 ALA A CA 1
ATOM 1552 C C . ALA A 1 190 ? 17.434 -8.816 -7.321 1.00 38.88 190 ALA A C 1
ATOM 1554 O O . ALA A 1 190 ? 16.527 -9.525 -7.746 1.00 38.88 190 ALA A O 1
ATOM 1555 N N . GLU A 1 191 ? 17.333 -7.484 -7.311 1.00 39.16 191 GLU A N 1
ATOM 1556 C CA . GLU A 1 191 ? 16.547 -6.750 -8.304 1.00 39.16 191 GLU A CA 1
ATOM 1557 C C . GLU A 1 191 ? 17.063 -7.106 -9.714 1.00 39.16 191 GLU A C 1
ATOM 1559 O O . GLU A 1 191 ? 17.831 -6.367 -10.326 1.00 39.16 191 GLU A O 1
ATOM 1564 N N . SER A 1 192 ? 16.670 -8.263 -10.245 1.00 39.50 192 SER A N 1
ATOM 1565 C CA . SER A 1 192 ? 16.730 -8.549 -11.674 1.00 39.50 192 SER A CA 1
ATOM 1566 C C . SER A 1 192 ? 15.309 -8.584 -12.225 1.00 39.50 192 SER A C 1
ATOM 1568 O O . SER A 1 192 ? 14.602 -9.580 -12.115 1.00 39.50 192 SER A O 1
ATOM 1570 N N . THR A 1 193 ? 14.931 -7.459 -12.837 1.00 47.25 193 THR A N 1
ATOM 1571 C CA . THR A 1 193 ? 14.040 -7.360 -14.006 1.00 47.25 193 THR A CA 1
ATOM 1572 C C . THR A 1 193 ? 12.682 -8.068 -13.951 1.00 47.25 193 THR A C 1
ATOM 1574 O O . THR A 1 193 ? 12.550 -9.220 -14.346 1.00 47.25 193 THR A O 1
ATOM 1577 N N . SER A 1 194 ? 11.633 -7.305 -13.641 1.00 41.62 194 SER A N 1
ATOM 1578 C CA . SER A 1 194 ? 10.393 -7.265 -14.444 1.00 41.62 194 SER A CA 1
ATOM 1579 C C . SER A 1 194 ? 9.493 -6.129 -13.950 1.00 41.62 194 SER A C 1
ATOM 1581 O O . SER A 1 194 ? 8.487 -6.320 -13.277 1.00 41.62 194 SER A O 1
ATOM 1583 N N . ARG A 1 195 ? 9.878 -4.891 -14.276 1.00 40.53 195 ARG A N 1
ATOM 1584 C CA . ARG A 1 195 ? 8.930 -3.773 -14.264 1.00 40.53 195 ARG A CA 1
ATOM 1585 C C . ARG A 1 195 ? 8.137 -3.910 -15.561 1.00 40.53 195 ARG A C 1
ATOM 1587 O O . ARG A 1 195 ? 8.746 -3.846 -16.628 1.00 40.53 195 ARG A O 1
ATOM 1594 N N . GLU A 1 196 ? 6.833 -4.157 -15.475 1.00 38.25 196 GLU A N 1
ATOM 1595 C CA . GLU A 1 196 ? 5.932 -4.079 -16.626 1.00 38.25 196 GLU A CA 1
ATOM 1596 C C . GLU A 1 196 ? 6.142 -2.725 -17.318 1.00 38.25 196 GLU A C 1
ATOM 1598 O O . GLU A 1 196 ? 5.771 -1.667 -16.809 1.00 38.25 196 GLU A O 1
ATOM 1603 N N . GLN A 1 197 ? 6.822 -2.752 -18.464 1.00 42.06 197 GLN A N 1
ATOM 1604 C CA . GLN A 1 197 ? 6.838 -1.635 -19.392 1.00 42.06 197 GLN A CA 1
ATOM 1605 C C . GLN A 1 197 ? 5.483 -1.612 -20.106 1.00 42.06 197 GLN A C 1
ATOM 1607 O O . GLN A 1 197 ? 5.032 -2.661 -20.573 1.00 42.06 197 GLN A O 1
ATOM 1612 N N . PRO A 1 198 ? 4.838 -0.444 -20.267 1.00 42.22 198 PRO A N 1
ATOM 1613 C CA . PRO A 1 198 ? 3.691 -0.338 -21.154 1.00 42.22 198 PRO A CA 1
ATOM 1614 C C . PRO A 1 198 ? 4.091 -0.800 -22.567 1.00 42.22 198 PRO A C 1
ATOM 1616 O O . PRO A 1 198 ? 5.152 -0.443 -23.095 1.00 42.22 198 PRO A O 1
ATOM 1619 N N . SER A 1 199 ? 3.227 -1.614 -23.176 1.00 47.66 199 SER A N 1
ATOM 1620 C CA . SER A 1 199 ? 3.406 -2.364 -24.431 1.00 47.66 199 SER A CA 1
ATOM 1621 C C . SER A 1 199 ? 3.750 -1.533 -25.681 1.00 47.66 199 SER A C 1
ATOM 1623 O O . SER A 1 199 ? 4.050 -2.097 -26.731 1.00 47.66 199 SER A O 1
ATOM 1625 N N . MET A 1 200 ? 3.792 -0.201 -25.584 1.00 51.84 200 MET A N 1
ATOM 1626 C CA . MET A 1 200 ? 4.245 0.709 -26.650 1.00 51.84 200 MET A CA 1
ATOM 1627 C C . MET A 1 200 ? 5.775 0.792 -26.815 1.00 51.84 200 MET A C 1
ATOM 1629 O O . MET A 1 200 ? 6.268 1.528 -27.666 1.00 51.84 200 MET A O 1
ATOM 1633 N N . THR A 1 201 ? 6.538 0.040 -26.026 1.00 55.66 201 THR A N 1
ATOM 1634 C CA . THR A 1 201 ? 8.001 0.169 -25.915 1.00 55.66 201 THR A CA 1
ATOM 1635 C C . THR A 1 201 ? 8.775 -0.529 -27.049 1.00 55.66 201 THR A C 1
ATOM 1637 O O . THR A 1 201 ? 9.700 0.041 -27.629 1.00 55.66 201 THR A O 1
ATOM 1640 N N . TYR A 1 202 ? 8.360 -1.734 -27.442 1.00 56.25 202 TYR A N 1
ATOM 1641 C CA . TYR A 1 202 ? 8.983 -2.489 -28.533 1.00 56.25 202 TYR A CA 1
ATOM 1642 C C . TYR A 1 202 ? 8.845 -1.843 -29.926 1.00 56.25 202 TYR A C 1
ATOM 1644 O O . TYR A 1 202 ? 9.853 -1.783 -30.635 1.00 56.25 202 TYR A O 1
ATOM 1652 N N . PRO A 1 203 ? 7.674 -1.322 -30.354 1.00 60.41 203 PRO A N 1
ATOM 1653 C CA . PRO A 1 203 ? 7.545 -0.770 -31.702 1.00 60.41 203 PRO A CA 1
ATOM 1654 C C . PRO A 1 203 ? 8.409 0.476 -31.933 1.00 60.41 203 PRO A C 1
ATOM 1656 O O . PRO A 1 203 ? 8.895 0.649 -33.044 1.00 60.41 203 PRO A O 1
ATOM 1659 N N . VAL A 1 204 ? 8.666 1.307 -30.911 1.00 60.38 204 VAL A N 1
ATOM 1660 C CA . VAL A 1 204 ? 9.497 2.522 -31.046 1.00 60.38 204 VAL A CA 1
ATOM 1661 C C . VAL A 1 204 ? 10.975 2.176 -31.249 1.00 60.38 204 VAL A C 1
ATOM 1663 O O . VAL A 1 204 ? 11.607 2.744 -32.137 1.00 60.38 204 VAL A O 1
ATOM 1666 N N . MET A 1 205 ? 11.515 1.197 -30.508 1.00 59.72 205 MET A N 1
ATOM 1667 C CA . MET A 1 205 ? 12.884 0.704 -30.735 1.00 59.72 205 MET A CA 1
ATOM 1668 C C . MET A 1 205 ? 13.054 0.112 -32.131 1.00 59.72 205 MET A C 1
ATOM 1670 O O . MET A 1 205 ? 14.038 0.409 -32.808 1.00 59.72 205 MET A O 1
ATOM 1674 N N . TRP A 1 206 ? 12.088 -0.697 -32.574 1.00 58.75 206 TRP A N 1
ATOM 1675 C CA . TRP A 1 206 ? 12.096 -1.271 -33.917 1.00 58.75 206 TRP A CA 1
ATOM 1676 C C . TRP A 1 206 ? 11.970 -0.194 -35.000 1.00 58.75 206 TRP A C 1
ATOM 1678 O O . TRP A 1 206 ? 12.675 -0.268 -36.000 1.00 58.75 206 TRP A O 1
ATOM 1688 N N . LEU A 1 207 ? 11.168 0.853 -34.789 1.00 62.28 207 LEU A N 1
ATOM 1689 C CA . LEU A 1 207 ? 11.056 1.987 -35.712 1.00 62.28 207 LEU A CA 1
ATOM 1690 C C . LEU A 1 207 ? 12.383 2.732 -35.881 1.00 62.28 207 LEU A C 1
ATOM 1692 O O . LEU A 1 207 ? 12.789 2.997 -37.010 1.00 62.28 207 LEU A O 1
ATOM 1696 N N . THR A 1 208 ? 13.093 3.033 -34.789 1.00 64.38 208 THR A N 1
ATOM 1697 C CA . THR A 1 208 ? 14.402 3.706 -34.868 1.00 64.38 208 THR A CA 1
ATOM 1698 C C . THR A 1 208 ? 15.473 2.792 -35.475 1.00 64.38 208 THR A C 1
ATOM 1700 O O . THR A 1 208 ? 16.284 3.246 -36.281 1.00 64.38 208 THR A O 1
ATOM 1703 N N . ALA A 1 209 ? 15.443 1.494 -35.152 1.00 59.31 209 ALA A N 1
ATOM 1704 C CA . ALA A 1 209 ? 16.367 0.497 -35.692 1.00 59.31 209 ALA A CA 1
ATOM 1705 C C . ALA A 1 209 ? 16.138 0.190 -37.183 1.00 59.31 209 ALA A C 1
ATOM 1707 O O . ALA A 1 209 ? 17.091 -0.160 -37.870 1.00 59.31 209 ALA A O 1
ATOM 1708 N N . VAL A 1 210 ? 14.907 0.336 -37.690 1.00 62.59 210 VAL A N 1
ATOM 1709 C CA . VAL A 1 210 ? 14.558 0.159 -39.113 1.00 62.59 210 VAL A CA 1
ATOM 1710 C C . VAL A 1 210 ? 14.772 1.450 -39.913 1.00 62.59 210 VAL A C 1
ATOM 1712 O O . VAL A 1 210 ? 15.240 1.391 -41.049 1.00 62.59 210 VAL A O 1
ATOM 1715 N N . ALA A 1 211 ? 14.523 2.627 -39.329 1.00 63.69 211 ALA A N 1
ATOM 1716 C CA . ALA A 1 211 ? 14.725 3.912 -40.006 1.00 63.69 211 ALA A CA 1
ATOM 1717 C C . ALA A 1 211 ? 16.194 4.169 -40.398 1.00 63.69 211 ALA A C 1
ATOM 1719 O O . ALA A 1 211 ? 16.461 4.716 -41.469 1.00 63.69 211 ALA A O 1
ATOM 1720 N N . ALA A 1 212 ? 17.152 3.738 -39.569 1.00 65.06 212 ALA A N 1
ATOM 1721 C CA . ALA A 1 212 ? 18.580 3.901 -39.838 1.00 65.06 212 ALA A CA 1
ATOM 1722 C C . ALA A 1 212 ? 19.060 3.153 -41.109 1.00 65.06 212 ALA A C 1
ATOM 1724 O O . ALA A 1 212 ? 19.613 3.807 -41.994 1.00 65.06 212 ALA A O 1
ATOM 1725 N N . PRO A 1 213 ? 18.827 1.837 -41.290 1.00 63.44 213 PRO A N 1
ATOM 1726 C CA . PRO A 1 213 ? 19.224 1.120 -42.504 1.00 63.44 213 PRO A CA 1
ATOM 1727 C C . PRO A 1 213 ? 18.407 1.505 -43.747 1.00 63.44 213 PRO A C 1
ATOM 1729 O O . PRO A 1 213 ? 18.941 1.430 -44.851 1.00 63.44 213 PRO A O 1
ATOM 1732 N N . CYS A 1 214 ? 17.163 1.985 -43.605 1.00 65.12 214 CYS A N 1
ATOM 1733 C CA . CYS A 1 214 ? 16.381 2.498 -44.741 1.00 65.12 214 CYS A CA 1
ATOM 1734 C C . CYS A 1 214 ? 16.985 3.761 -45.385 1.00 65.12 214 CYS A C 1
ATOM 1736 O O . CYS A 1 214 ? 16.713 4.037 -46.554 1.00 65.12 214 CYS A O 1
ATOM 1738 N N . SER A 1 215 ? 17.832 4.506 -44.667 1.00 66.81 215 SER A N 1
ATOM 1739 C CA . SER A 1 215 ? 18.505 5.695 -45.207 1.00 66.81 215 SER A CA 1
ATOM 1740 C C . SER A 1 215 ? 19.616 5.381 -46.217 1.00 66.81 215 SER A C 1
ATOM 1742 O O . SER A 1 215 ? 19.868 6.183 -47.113 1.00 66.81 215 SER A O 1
ATOM 1744 N N . GLY A 1 216 ? 20.246 4.205 -46.128 1.00 73.81 216 GLY A N 1
ATOM 1745 C CA . GLY A 1 216 ? 21.356 3.816 -47.005 1.00 73.81 216 GLY A CA 1
ATOM 1746 C C . GLY A 1 216 ? 20.953 3.672 -48.480 1.00 73.81 216 GLY A C 1
ATOM 1747 O O . GLY A 1 216 ? 21.575 4.298 -49.337 1.00 73.81 216 GLY A O 1
ATOM 1748 N N . PRO A 1 217 ? 19.892 2.908 -48.808 1.00 78.50 217 PRO A N 1
ATOM 1749 C CA . PRO A 1 217 ? 19.391 2.803 -50.180 1.00 78.50 217 PRO A CA 1
ATOM 1750 C C . PRO A 1 217 ? 18.889 4.136 -50.747 1.00 78.50 217 PRO A C 1
ATOM 1752 O O . PRO A 1 217 ? 19.096 4.416 -51.925 1.00 78.50 217 PRO A O 1
ATOM 1755 N N . LEU A 1 218 ? 18.265 4.977 -49.913 1.00 74.88 218 LEU A N 1
ATOM 1756 C CA . LEU A 1 218 ? 17.822 6.314 -50.319 1.00 74.88 218 LEU A CA 1
ATOM 1757 C C . LEU A 1 218 ? 19.012 7.222 -50.640 1.00 74.88 218 LEU A C 1
ATOM 1759 O O . LEU A 1 218 ? 18.982 7.918 -51.650 1.00 74.88 218 LEU A O 1
ATOM 1763 N N . PHE A 1 219 ? 20.079 7.160 -49.843 1.00 73.62 219 PHE A N 1
ATOM 1764 C CA . PHE A 1 219 ? 21.326 7.858 -50.140 1.00 73.62 219 PHE A CA 1
ATOM 1765 C C . PHE A 1 219 ? 21.948 7.377 -51.455 1.00 73.62 219 PHE A C 1
ATOM 1767 O O . PHE A 1 219 ? 22.337 8.201 -52.272 1.00 73.62 219 PHE A O 1
ATOM 1774 N N . ALA A 1 220 ? 21.983 6.065 -51.707 1.00 76.06 220 ALA A N 1
ATOM 1775 C CA . ALA A 1 220 ? 22.508 5.521 -52.961 1.00 76.06 220 ALA A CA 1
ATOM 1776 C C . ALA A 1 220 ? 21.713 6.001 -54.192 1.00 76.06 220 ALA A C 1
ATOM 1778 O O . ALA A 1 220 ? 22.301 6.290 -55.234 1.00 76.06 220 ALA A O 1
ATOM 1779 N N . LEU A 1 221 ? 20.388 6.135 -54.063 1.00 78.00 221 LEU A N 1
ATOM 1780 C CA . LEU A 1 221 ? 19.544 6.713 -55.109 1.00 78.00 221 LEU A CA 1
ATOM 1781 C C . LEU A 1 221 ? 19.828 8.206 -55.300 1.00 78.00 221 LEU A C 1
ATOM 1783 O O . LEU A 1 221 ? 20.053 8.630 -56.430 1.00 78.00 221 LEU A O 1
ATOM 1787 N N . VAL A 1 222 ? 19.874 8.990 -54.220 1.00 75.06 222 VAL A N 1
ATOM 1788 C CA . VAL A 1 222 ? 20.208 10.424 -54.287 1.00 75.06 222 VAL A CA 1
ATOM 1789 C C . VAL A 1 222 ? 21.578 10.633 -54.929 1.00 75.06 222 VAL A C 1
ATOM 1791 O O . VAL A 1 222 ? 21.696 11.453 -55.831 1.00 75.06 222 VAL A O 1
ATOM 1794 N N . TYR A 1 223 ? 22.572 9.830 -54.547 1.00 76.81 223 TYR A N 1
ATOM 1795 C CA . TYR A 1 223 ? 23.902 9.840 -55.147 1.00 76.81 223 TYR A CA 1
ATOM 1796 C C . TYR A 1 223 ? 23.822 9.587 -56.660 1.00 76.81 223 TYR A C 1
ATOM 1798 O O . TYR A 1 223 ? 24.372 10.342 -57.444 1.00 76.81 223 TYR A O 1
ATOM 1806 N N . SER A 1 224 ? 23.059 8.587 -57.111 1.00 80.12 224 SER A N 1
ATOM 1807 C CA . SER A 1 224 ? 22.964 8.271 -58.546 1.00 80.12 224 SER A CA 1
ATOM 1808 C C . SER A 1 224 ? 22.296 9.347 -59.420 1.00 80.12 224 SER A C 1
ATOM 1810 O O . SER A 1 224 ? 22.511 9.353 -60.631 1.00 80.12 224 SER A O 1
ATOM 1812 N N . TYR A 1 225 ? 21.488 10.236 -58.831 1.00 76.62 225 TYR A N 1
ATOM 1813 C CA . TYR A 1 225 ? 20.727 11.265 -59.554 1.00 76.62 225 TYR A CA 1
ATOM 1814 C C . TYR A 1 225 ? 21.224 12.694 -59.317 1.00 76.62 225 TYR A C 1
ATOM 1816 O O . TYR A 1 225 ? 20.715 13.626 -59.942 1.00 76.62 225 TYR A O 1
ATOM 1824 N N . SER A 1 226 ? 22.184 12.883 -58.417 1.00 70.62 226 SER A N 1
ATOM 1825 C CA . SER A 1 226 ? 22.669 14.202 -58.040 1.00 70.62 226 SER A CA 1
ATOM 1826 C C . SER A 1 226 ? 23.888 14.605 -58.882 1.00 70.62 226 SER A C 1
ATOM 1828 O O . SER A 1 226 ? 24.729 13.763 -59.191 1.00 70.62 226 SER A O 1
ATOM 1830 N N . PRO A 1 227 ? 24.022 15.888 -59.263 1.00 68.31 227 PRO A N 1
ATOM 1831 C CA . PRO A 1 227 ? 25.132 16.375 -60.086 1.00 68.31 227 PRO A CA 1
ATOM 1832 C C . PRO A 1 227 ? 26.497 16.423 -59.364 1.00 68.31 227 PRO A C 1
ATOM 1834 O O . PRO A 1 227 ? 27.467 16.913 -59.938 1.00 68.31 227 PRO A O 1
ATOM 1837 N N . HIS A 1 228 ? 26.602 15.886 -58.140 1.00 75.12 228 HIS A N 1
ATOM 1838 C CA . HIS A 1 228 ? 27.831 15.777 -57.339 1.00 75.12 228 HIS A CA 1
ATOM 1839 C C . HIS A 1 228 ? 28.575 17.100 -57.101 1.00 75.12 228 HIS A C 1
ATOM 1841 O O . HIS A 1 228 ? 29.795 17.121 -56.907 1.00 75.12 228 HIS A O 1
ATOM 1847 N N . GLU A 1 229 ? 27.847 18.213 -57.095 1.00 76.06 229 GLU A N 1
ATOM 1848 C CA . GLU A 1 229 ? 28.426 19.537 -56.904 1.00 76.06 229 GLU A CA 1
ATOM 1849 C C . GLU A 1 229 ? 28.764 19.792 -55.426 1.00 76.06 229 GLU A C 1
ATOM 1851 O O . GLU A 1 229 ? 28.054 19.389 -54.498 1.00 76.06 229 GLU A O 1
ATOM 1856 N N . THR A 1 230 ? 29.890 20.465 -55.201 1.00 75.12 230 THR A N 1
ATOM 1857 C CA . THR A 1 230 ? 30.285 20.957 -53.878 1.00 75.12 230 THR A CA 1
ATOM 1858 C C . THR A 1 230 ? 29.452 22.180 -53.527 1.00 75.12 230 THR A C 1
ATOM 1860 O O . THR A 1 230 ? 29.319 23.089 -54.349 1.00 75.12 230 THR A O 1
ATOM 1863 N N . GLY A 1 231 ? 28.936 22.233 -52.302 1.00 73.81 231 GLY A N 1
ATOM 1864 C CA . GLY A 1 231 ? 28.148 23.369 -51.849 1.00 73.81 231 GLY A CA 1
ATOM 1865 C C . GLY A 1 231 ? 29.001 24.610 -51.583 1.00 73.81 231 GLY A C 1
ATOM 1866 O O . GLY A 1 231 ? 30.199 24.534 -51.298 1.00 73.81 231 GLY A O 1
ATOM 1867 N N . THR A 1 232 ? 28.375 25.782 -51.640 1.00 77.75 232 THR A N 1
ATOM 1868 C CA . THR A 1 232 ? 29.010 27.062 -51.325 1.00 77.75 232 THR A CA 1
ATOM 1869 C C . THR A 1 232 ? 28.400 27.703 -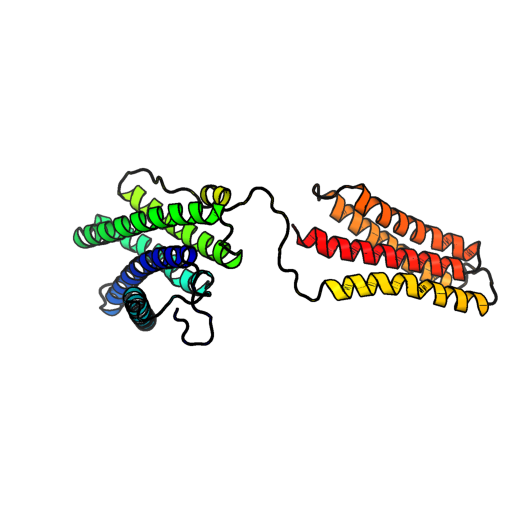50.081 1.00 77.75 232 THR A C 1
ATOM 1871 O O . THR A 1 232 ? 27.243 27.494 -49.733 1.00 77.75 232 THR A O 1
ATOM 1874 N N . VAL A 1 233 ? 29.170 28.563 -49.408 1.00 76.88 233 VAL A N 1
ATOM 1875 C CA . VAL A 1 233 ? 28.723 29.315 -48.212 1.00 76.88 233 VAL A CA 1
ATOM 1876 C C . VAL A 1 233 ? 27.600 30.322 -48.536 1.00 76.88 233 VAL A C 1
ATOM 1878 O O . VAL A 1 233 ? 26.968 30.884 -47.640 1.00 76.88 233 VAL A O 1
ATOM 1881 N N . ARG A 1 234 ? 27.346 30.576 -49.826 1.00 74.56 234 ARG A N 1
ATOM 1882 C CA . ARG A 1 234 ? 26.254 31.437 -50.298 1.00 74.56 234 ARG A CA 1
ATOM 1883 C C . ARG A 1 234 ? 24.931 30.692 -50.466 1.00 74.56 234 ARG A C 1
ATOM 1885 O O . ARG A 1 234 ? 23.913 31.356 -50.650 1.00 74.56 234 ARG A O 1
ATOM 1892 N N . ASP A 1 235 ? 24.933 29.366 -50.365 1.00 79.25 235 ASP A N 1
ATOM 1893 C CA . ASP A 1 235 ? 23.730 28.560 -50.528 1.00 79.25 235 ASP A CA 1
ATOM 1894 C C . ASP A 1 235 ? 22.894 28.588 -49.246 1.00 79.25 235 ASP A C 1
ATOM 1896 O O . ASP A 1 235 ? 23.419 28.522 -48.132 1.00 79.25 235 ASP A O 1
ATOM 1900 N N . ALA A 1 236 ? 21.570 28.664 -49.391 1.00 76.94 236 ALA A N 1
ATOM 1901 C CA . ALA A 1 236 ? 20.651 28.614 -48.253 1.00 76.94 236 ALA A CA 1
ATOM 1902 C C . ALA A 1 236 ? 20.779 27.290 -47.473 1.00 76.94 236 ALA A C 1
ATOM 1904 O O . ALA A 1 236 ? 20.692 27.278 -46.243 1.00 76.94 236 ALA A O 1
ATOM 1905 N N . ASP A 1 237 ? 21.073 26.200 -48.184 1.00 77.94 237 ASP A N 1
ATOM 1906 C CA . ASP A 1 237 ? 21.224 24.858 -47.62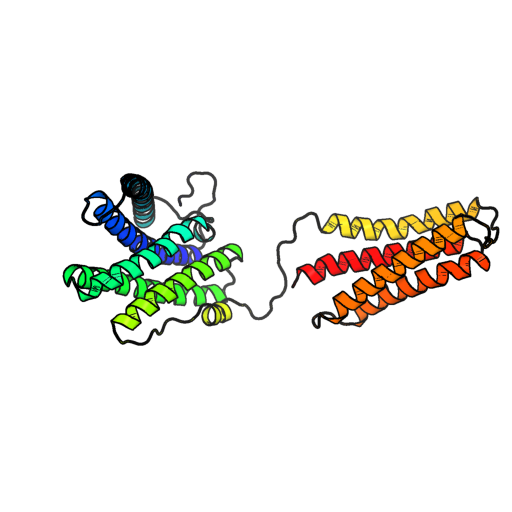4 1.00 77.94 237 ASP A CA 1
ATOM 1907 C C . ASP A 1 237 ? 22.429 24.751 -46.677 1.00 77.94 237 ASP A C 1
ATOM 1909 O O . ASP A 1 237 ? 22.353 24.048 -45.669 1.00 77.94 237 ASP A O 1
ATOM 1913 N N . PHE A 1 238 ? 23.497 25.529 -46.904 1.00 78.69 238 PHE A N 1
ATOM 1914 C CA . PHE A 1 238 ? 24.631 25.613 -45.977 1.00 78.69 238 PHE A CA 1
ATOM 1915 C C . PHE A 1 238 ? 24.200 26.151 -44.606 1.00 78.69 238 PHE A C 1
ATOM 1917 O O . PHE A 1 238 ? 24.547 25.593 -43.562 1.00 78.69 238 PHE A O 1
ATOM 1924 N N . TRP A 1 239 ? 23.412 27.228 -44.597 1.00 79.94 239 TRP A N 1
ATOM 1925 C CA . TRP A 1 239 ? 22.940 27.858 -43.363 1.00 79.94 239 TRP A CA 1
ATOM 1926 C C . TRP A 1 239 ? 21.912 26.988 -42.635 1.00 79.94 239 TRP A C 1
ATOM 1928 O O . TRP A 1 239 ? 21.960 26.887 -41.407 1.00 79.94 239 TRP A O 1
ATOM 1938 N N . ALA A 1 240 ? 21.043 26.295 -43.376 1.00 80.06 240 ALA A N 1
ATOM 1939 C CA . ALA A 1 240 ? 20.119 25.313 -42.813 1.00 80.06 240 ALA A CA 1
ATOM 1940 C C . ALA A 1 240 ? 20.866 24.118 -42.185 1.00 80.06 240 ALA A C 1
ATOM 1942 O O . ALA A 1 240 ? 20.549 23.690 -41.070 1.00 80.06 240 ALA A O 1
ATOM 1943 N N . GLN A 1 241 ? 21.914 23.624 -42.850 1.00 80.69 241 GLN A N 1
ATOM 1944 C CA . GLN A 1 241 ? 22.757 22.542 -42.343 1.00 80.69 241 GLN A CA 1
ATOM 1945 C C . GLN A 1 241 ? 23.523 22.959 -41.079 1.00 80.69 241 GLN A C 1
ATOM 1947 O O . GLN A 1 241 ? 23.620 22.186 -40.119 1.00 80.69 241 GLN A O 1
ATOM 1952 N N . LEU A 1 242 ? 24.027 24.195 -41.041 1.00 82.88 242 LEU A N 1
ATOM 1953 C CA . LEU A 1 242 ? 24.697 24.763 -39.871 1.00 82.88 242 LEU A CA 1
ATOM 1954 C C . LEU A 1 242 ? 23.739 24.902 -38.678 1.00 82.88 242 LEU A C 1
ATOM 1956 O O . LEU A 1 242 ? 24.092 24.532 -37.553 1.00 82.88 242 LEU A O 1
ATOM 1960 N N . GLN A 1 243 ? 22.514 25.378 -38.918 1.00 84.50 243 GLN A N 1
ATOM 1961 C CA . GLN A 1 243 ? 21.468 25.468 -37.897 1.00 84.50 243 GLN A CA 1
ATOM 1962 C C . GLN A 1 243 ? 21.143 24.086 -37.309 1.00 84.50 243 GLN A C 1
ATOM 1964 O O . GLN A 1 243 ? 21.141 23.921 -36.087 1.00 84.50 243 GLN A O 1
ATOM 1969 N N . SER A 1 244 ? 20.918 23.084 -38.166 1.00 79.50 244 SER A N 1
ATOM 1970 C CA . SER A 1 244 ? 20.620 21.708 -37.746 1.00 79.50 244 SER A CA 1
ATOM 1971 C C . SER A 1 244 ? 21.763 21.098 -36.928 1.00 79.50 244 SER A C 1
ATOM 1973 O O . SER A 1 244 ? 21.542 20.562 -35.841 1.00 79.50 244 SER A O 1
ATOM 1975 N N . SER A 1 245 ? 23.007 21.264 -37.385 1.00 83.06 245 SER A N 1
ATOM 1976 C CA . SER A 1 245 ? 24.195 20.735 -36.699 1.00 83.06 245 SER A CA 1
ATOM 1977 C C . SER A 1 245 ? 24.401 21.385 -35.325 1.00 83.06 245 SER A C 1
ATOM 1979 O O . SER A 1 245 ? 24.753 20.708 -34.359 1.00 83.06 245 SER A O 1
ATOM 1981 N N . THR A 1 246 ? 24.099 22.682 -35.201 1.00 82.50 246 THR A N 1
ATOM 1982 C CA . THR A 1 246 ? 24.144 23.404 -33.918 1.00 82.50 246 THR A CA 1
ATOM 1983 C C . THR A 1 246 ? 23.099 22.864 -32.940 1.00 82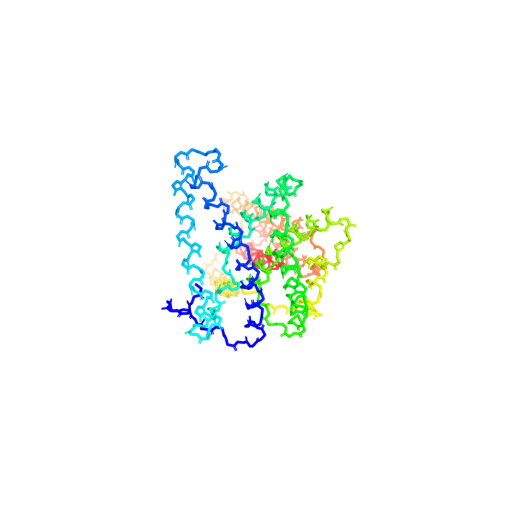.50 246 THR A C 1
ATOM 1985 O O . THR A 1 246 ? 23.408 22.612 -31.774 1.00 82.50 246 THR A O 1
ATOM 1988 N N . MET A 1 247 ? 21.871 22.625 -33.409 1.00 82.31 247 MET A N 1
ATOM 1989 C CA . MET A 1 247 ? 20.798 22.066 -32.581 1.00 82.31 247 MET A CA 1
ATOM 1990 C C . MET A 1 247 ? 21.117 20.636 -32.114 1.00 82.31 247 MET A C 1
ATOM 1992 O O . MET A 1 247 ? 20.911 20.306 -30.943 1.00 82.31 247 MET A O 1
ATOM 1996 N N . GLN A 1 248 ? 21.686 19.808 -32.996 1.00 79.62 248 GLN A N 1
ATOM 1997 C CA . GLN A 1 248 ? 22.145 18.454 -32.665 1.00 79.62 248 GLN A CA 1
ATOM 1998 C C . GLN A 1 248 ? 23.278 18.470 -31.626 1.00 79.62 248 GLN A C 1
ATOM 2000 O O . GLN A 1 248 ? 23.250 17.687 -30.672 1.00 79.62 248 GLN A O 1
ATOM 2005 N N . ALA A 1 249 ? 24.230 19.403 -31.745 1.00 79.25 249 ALA A N 1
ATOM 2006 C CA . ALA A 1 249 ? 25.318 19.561 -30.782 1.00 79.25 249 ALA A CA 1
ATOM 2007 C C . ALA A 1 249 ? 24.804 19.949 -29.385 1.00 79.25 249 ALA A C 1
ATOM 2009 O O . ALA A 1 249 ? 25.173 19.316 -28.396 1.00 79.25 249 ALA A O 1
ATOM 2010 N N . VAL A 1 250 ? 23.899 20.932 -29.297 1.00 82.38 250 VAL A N 1
ATOM 2011 C CA . VAL A 1 250 ? 23.294 21.352 -28.019 1.00 82.38 250 VAL A CA 1
ATOM 2012 C C . VAL A 1 250 ? 22.536 20.197 -27.369 1.00 82.38 250 VAL A C 1
ATOM 2014 O O . VAL A 1 250 ? 22.721 19.921 -26.184 1.00 82.38 250 VAL A O 1
ATOM 2017 N N . SER A 1 251 ? 21.716 19.480 -28.138 1.00 78.25 251 SER A N 1
ATOM 2018 C CA . SER A 1 251 ? 20.948 18.356 -27.603 1.00 78.25 251 SER A CA 1
ATOM 2019 C C . SER A 1 251 ? 21.851 17.196 -27.149 1.00 78.25 251 SER A C 1
ATOM 2021 O O . SER A 1 251 ? 21.598 16.610 -26.096 1.00 78.25 251 SER A O 1
ATOM 2023 N N . SER A 1 252 ? 22.962 16.934 -27.846 1.00 77.81 252 SER A N 1
ATOM 2024 C CA . SER A 1 252 ? 23.970 15.952 -27.416 1.00 77.81 252 SER A CA 1
ATOM 2025 C C . SER A 1 252 ? 24.637 16.341 -26.091 1.00 77.81 252 SER A C 1
ATOM 2027 O O . SER A 1 252 ? 24.824 15.496 -25.217 1.00 77.81 252 SER A O 1
ATOM 2029 N N . VAL A 1 253 ? 24.938 17.628 -25.886 1.00 80.75 253 VAL A N 1
ATOM 2030 C CA . VAL A 1 253 ? 25.504 18.132 -24.621 1.00 80.75 253 VAL A CA 1
ATOM 2031 C C . VAL A 1 253 ? 24.517 17.977 -23.461 1.00 80.75 253 VAL A C 1
ATOM 2033 O O . VAL A 1 253 ? 24.912 17.532 -22.384 1.00 80.75 253 VAL A O 1
ATOM 2036 N N . VAL A 1 254 ? 23.229 18.272 -23.673 1.00 79.69 254 VAL A N 1
ATOM 2037 C CA . VAL A 1 254 ? 22.180 18.070 -22.653 1.00 79.69 254 VAL A CA 1
ATOM 2038 C C . VAL A 1 254 ? 22.105 16.604 -22.223 1.00 79.69 254 VAL A C 1
ATOM 2040 O O . VAL A 1 254 ? 22.009 16.313 -21.028 1.00 79.69 254 VAL A O 1
ATOM 2043 N N . VAL A 1 255 ? 22.202 15.679 -23.181 1.00 77.25 255 VAL A N 1
ATOM 2044 C CA . VAL A 1 255 ? 22.231 14.237 -22.912 1.00 77.25 255 VAL A CA 1
ATOM 2045 C C . VAL A 1 255 ? 23.457 13.854 -22.077 1.00 77.25 255 VAL A C 1
ATOM 2047 O O . VAL A 1 255 ? 23.310 13.161 -21.070 1.00 77.25 255 VAL A O 1
ATOM 2050 N N . ILE A 1 256 ? 24.645 14.351 -22.436 1.00 78.31 256 ILE A N 1
ATOM 2051 C CA . ILE A 1 256 ? 25.893 14.092 -21.699 1.00 78.31 256 ILE A CA 1
ATOM 2052 C C . ILE A 1 256 ? 25.796 14.593 -20.254 1.00 78.31 256 ILE A C 1
ATOM 2054 O O . ILE A 1 256 ? 26.105 13.842 -19.332 1.00 78.31 256 ILE A O 1
ATOM 2058 N N . ILE A 1 257 ? 25.337 15.831 -20.039 1.00 80.50 257 ILE A N 1
ATOM 2059 C CA . ILE A 1 257 ? 25.199 16.423 -18.697 1.00 80.50 257 ILE A CA 1
ATOM 2060 C C . ILE A 1 257 ? 24.214 15.611 -17.851 1.00 80.50 257 ILE A C 1
ATOM 2062 O O . ILE A 1 257 ? 24.510 15.270 -16.707 1.00 80.50 257 ILE A O 1
ATOM 2066 N N . SER A 1 258 ? 23.068 15.251 -18.431 1.00 73.06 258 SER A N 1
ATOM 2067 C CA . SER A 1 258 ? 22.023 14.488 -17.736 1.00 73.06 258 SER A CA 1
ATOM 2068 C C . SER A 1 258 ? 22.501 13.098 -17.308 1.00 73.06 258 SER A C 1
ATOM 2070 O O . SER A 1 258 ? 22.086 12.578 -16.272 1.00 73.06 258 SER A O 1
ATOM 2072 N N . LEU A 1 259 ? 23.388 12.497 -18.098 1.00 71.88 259 LEU A N 1
ATOM 2073 C CA . LEU A 1 259 ? 23.965 11.185 -17.831 1.00 71.88 259 LEU A CA 1
ATOM 2074 C C . LEU A 1 259 ? 25.131 11.209 -16.858 1.00 71.88 259 LEU A C 1
ATOM 2076 O O . LEU A 1 259 ? 25.347 10.235 -16.139 1.00 71.88 259 LEU A O 1
ATOM 2080 N N . TRP A 1 260 ? 25.872 12.311 -16.814 1.00 75.12 260 TRP A N 1
ATOM 2081 C CA . TRP A 1 260 ? 27.049 12.419 -15.965 1.00 75.12 260 TRP A CA 1
ATOM 2082 C C . TRP A 1 260 ? 26.711 12.354 -14.469 1.00 75.12 260 TRP A C 1
ATOM 2084 O O . TRP A 1 260 ? 27.554 11.964 -13.667 1.00 75.12 260 TRP A O 1
ATOM 2094 N N . HIS A 1 261 ? 25.467 12.671 -14.097 1.00 67.88 261 HIS A N 1
ATOM 2095 C CA . HIS A 1 261 ? 24.963 12.575 -12.725 1.00 67.88 261 HIS A CA 1
ATOM 2096 C C . HIS A 1 261 ? 24.403 11.196 -12.331 1.00 67.88 261 HIS A C 1
ATOM 2098 O O . HIS A 1 261 ? 24.005 11.022 -11.180 1.00 67.88 261 HIS A O 1
ATOM 2104 N N . LYS A 1 262 ? 24.362 10.201 -13.232 1.00 63.78 262 LYS A N 1
ATOM 2105 C CA . LYS A 1 262 ? 23.844 8.854 -12.927 1.00 63.78 262 LYS A CA 1
ATOM 2106 C C . LYS A 1 262 ? 24.975 7.812 -12.914 1.00 63.78 262 LYS A C 1
ATOM 2108 O O . LYS A 1 262 ? 25.418 7.357 -13.963 1.00 63.78 262 LYS A O 1
ATOM 2113 N N . ASP A 1 263 ? 25.383 7.356 -11.726 1.00 57.19 263 ASP A N 1
ATOM 2114 C CA . ASP A 1 263 ? 26.503 6.406 -11.531 1.00 57.19 263 ASP A CA 1
ATOM 2115 C C . ASP A 1 263 ? 26.199 4.935 -11.886 1.00 57.19 263 ASP A C 1
ATOM 2117 O O . ASP A 1 263 ? 27.070 4.072 -11.791 1.00 57.19 263 ASP A O 1
ATOM 2121 N N . LYS A 1 264 ? 24.968 4.614 -12.301 1.00 59.88 264 LYS A N 1
ATOM 2122 C CA . LYS A 1 264 ? 24.516 3.221 -12.475 1.00 59.88 264 LYS A CA 1
ATOM 2123 C C . LYS A 1 264 ? 24.761 2.622 -13.869 1.00 59.88 264 LYS A C 1
ATOM 2125 O O . LYS A 1 264 ? 24.493 1.440 -14.058 1.00 59.88 264 LYS A O 1
ATOM 2130 N N . LEU A 1 265 ? 25.259 3.393 -14.843 1.00 63.91 265 LEU A N 1
ATOM 2131 C CA . LEU A 1 265 ? 25.488 2.921 -16.218 1.00 63.91 265 LEU A CA 1
ATOM 2132 C C . LEU A 1 265 ? 26.983 2.932 -16.584 1.00 63.91 265 LEU A C 1
ATOM 2134 O O . LEU A 1 265 ? 27.663 3.934 -16.340 1.00 63.91 265 LEU A O 1
ATOM 2138 N N . PRO A 1 266 ? 27.511 1.867 -17.223 1.00 72.75 266 PRO A N 1
ATOM 2139 C CA . PRO A 1 266 ? 28.892 1.846 -17.688 1.00 72.75 266 PRO A CA 1
ATOM 2140 C C . PRO A 1 266 ? 29.115 2.967 -18.708 1.00 72.75 266 PRO A C 1
ATOM 2142 O O . PRO A 1 266 ? 28.465 3.018 -19.753 1.00 72.75 266 PRO A O 1
ATOM 2145 N N . ARG A 1 267 ? 30.060 3.868 -18.407 1.00 73.88 267 ARG A N 1
ATOM 2146 C CA . ARG A 1 267 ? 30.293 5.114 -19.163 1.00 73.88 267 ARG A CA 1
ATOM 2147 C C . ARG A 1 267 ? 30.484 4.889 -20.664 1.00 73.88 267 ARG A C 1
ATOM 2149 O O . ARG A 1 267 ? 29.997 5.675 -21.464 1.00 73.88 267 ARG A O 1
ATOM 2156 N N . TRP A 1 268 ? 31.130 3.793 -21.057 1.00 73.31 268 TRP A N 1
ATOM 2157 C CA . TRP A 1 268 ? 31.387 3.461 -22.462 1.00 73.31 268 TRP A CA 1
ATOM 2158 C C . TRP A 1 268 ? 30.106 3.267 -23.294 1.00 73.31 268 TRP A C 1
ATOM 2160 O O . TRP A 1 268 ? 30.083 3.625 -24.468 1.00 73.31 268 TRP A O 1
ATOM 2170 N N . MET A 1 269 ? 29.023 2.779 -22.679 1.00 69.50 269 MET A N 1
ATOM 2171 C CA . MET A 1 269 ? 27.780 2.432 -23.376 1.00 69.50 269 MET A CA 1
ATOM 2172 C C . MET A 1 269 ? 27.012 3.656 -23.890 1.00 69.50 269 MET A C 1
ATOM 2174 O O . MET A 1 269 ? 26.366 3.579 -24.930 1.00 69.50 269 MET A O 1
ATOM 2178 N N . TRP A 1 270 ? 27.097 4.793 -23.195 1.00 74.19 270 TRP A N 1
ATOM 2179 C CA . TRP A 1 270 ? 26.438 6.035 -23.610 1.00 74.19 270 TRP A CA 1
ATOM 2180 C C . TRP A 1 270 ? 27.415 7.072 -24.165 1.00 74.19 270 TRP A C 1
ATOM 2182 O O . TRP A 1 270 ? 27.047 7.862 -25.034 1.00 74.19 270 TRP A O 1
ATOM 2192 N N . LEU A 1 271 ? 28.671 7.060 -23.710 1.00 79.88 271 LEU A N 1
ATOM 2193 C CA . LEU A 1 271 ? 29.670 8.034 -24.134 1.00 79.88 271 LEU A CA 1
ATOM 2194 C C . LEU A 1 271 ? 30.066 7.824 -25.598 1.00 79.88 271 LEU A C 1
ATOM 2196 O O . LEU A 1 271 ? 30.115 8.796 -26.338 1.00 79.88 271 LEU A O 1
ATOM 2200 N N . VAL A 1 272 ? 30.295 6.579 -26.032 1.00 79.06 272 VAL A N 1
ATOM 2201 C CA . VAL A 1 272 ? 30.715 6.268 -27.411 1.00 79.06 272 VAL A CA 1
ATOM 2202 C C . VAL A 1 272 ? 29.690 6.683 -28.469 1.00 79.06 272 VAL A C 1
ATOM 2204 O O . VAL A 1 272 ? 30.064 7.408 -29.386 1.00 79.06 272 VAL A O 1
ATOM 2207 N N . PRO A 1 273 ? 28.407 6.283 -28.398 1.00 77.69 273 PRO A N 1
ATOM 2208 C CA . PRO A 1 273 ? 27.453 6.683 -29.429 1.00 77.69 273 PRO A CA 1
ATOM 2209 C C . PRO A 1 273 ? 27.216 8.201 -29.431 1.00 77.69 273 PRO A C 1
ATOM 2211 O O . PRO A 1 273 ? 27.126 8.808 -30.496 1.00 77.69 273 PRO A O 1
ATOM 2214 N N . THR A 1 274 ? 27.199 8.847 -28.262 1.00 79.38 274 THR A N 1
ATOM 2215 C CA . THR A 1 274 ? 26.985 10.301 -28.180 1.00 79.38 274 THR A CA 1
ATOM 2216 C C . THR A 1 274 ? 28.173 11.091 -28.733 1.00 79.38 274 THR A C 1
ATOM 2218 O O . THR A 1 274 ? 27.978 12.097 -29.412 1.00 79.38 274 THR A O 1
ATOM 2221 N N . THR A 1 275 ? 29.411 10.630 -28.512 1.00 82.19 275 THR A N 1
ATOM 2222 C CA . THR A 1 275 ? 30.593 11.261 -29.118 1.00 82.19 275 THR A CA 1
ATOM 2223 C C . THR A 1 275 ? 30.648 11.030 -30.623 1.00 82.19 275 THR A C 1
ATOM 2225 O O . THR A 1 275 ? 30.975 11.963 -31.350 1.00 82.19 275 THR A O 1
ATOM 2228 N N . VAL A 1 276 ? 30.269 9.843 -31.110 1.00 81.38 276 VAL A N 1
ATOM 2229 C CA . VAL A 1 276 ? 30.172 9.562 -32.553 1.00 81.38 276 VAL A CA 1
ATOM 2230 C C . VAL A 1 276 ? 29.145 10.478 -33.222 1.00 81.38 276 VAL A C 1
ATOM 2232 O O . VAL A 1 276 ? 29.464 11.098 -34.233 1.00 81.38 276 VAL A O 1
ATOM 2235 N N . SER A 1 277 ? 27.951 10.637 -32.639 1.00 82.19 277 SER A N 1
ATOM 2236 C CA . SER A 1 277 ? 26.934 11.573 -33.146 1.00 82.19 277 SER A CA 1
ATOM 2237 C C . SER A 1 277 ? 27.451 13.014 -33.175 1.00 82.19 277 SER A C 1
ATOM 2239 O O . SER A 1 277 ? 27.359 13.673 -34.209 1.00 82.19 277 SER A O 1
ATOM 2241 N N . LEU A 1 278 ? 28.086 13.479 -32.095 1.00 82.50 278 LEU A N 1
ATOM 2242 C CA . LEU A 1 278 ? 28.630 14.836 -32.020 1.00 82.50 278 LEU A CA 1
ATOM 2243 C C . LEU A 1 278 ? 29.728 15.086 -33.065 1.00 82.50 278 LEU A C 1
ATOM 2245 O O . LEU A 1 278 ? 29.732 16.128 -33.720 1.00 82.50 278 LEU A O 1
ATOM 2249 N N . VAL A 1 279 ? 30.642 14.130 -33.251 1.00 85.88 279 VAL A N 1
ATOM 2250 C CA . VAL A 1 279 ? 31.695 14.219 -34.271 1.00 85.88 279 VAL A CA 1
ATOM 2251 C C . VAL A 1 279 ? 31.082 14.241 -35.669 1.00 85.88 279 VAL A C 1
ATOM 2253 O O . VAL A 1 279 ? 31.485 15.069 -36.480 1.00 85.88 279 VAL A O 1
ATOM 2256 N N . CYS A 1 280 ? 30.077 13.404 -35.945 1.00 81.31 280 CYS A N 1
ATOM 2257 C CA . CYS A 1 280 ? 29.362 13.411 -37.222 1.00 81.31 280 CYS A CA 1
ATOM 2258 C C . CYS A 1 280 ? 28.626 14.737 -37.480 1.00 81.31 280 CYS A C 1
ATOM 2260 O O . CYS A 1 280 ? 28.689 15.249 -38.596 1.00 81.31 280 CYS A O 1
ATOM 2262 N N . ALA A 1 281 ? 27.985 15.329 -36.467 1.00 82.19 281 ALA A N 1
ATOM 2263 C CA . ALA A 1 281 ? 27.312 16.624 -36.588 1.00 82.19 281 ALA A CA 1
ATOM 2264 C C . ALA A 1 281 ? 28.299 17.765 -36.883 1.00 82.19 281 ALA A C 1
ATOM 2266 O O . ALA A 1 281 ? 28.055 18.588 -37.763 1.00 82.19 281 ALA A O 1
ATOM 2267 N N . ILE A 1 282 ? 29.438 17.796 -36.186 1.00 85.31 282 ILE A N 1
ATOM 2268 C CA . ILE A 1 282 ? 30.477 18.812 -36.405 1.00 85.31 282 ILE A CA 1
ATOM 2269 C C . ILE A 1 282 ? 31.147 18.612 -37.765 1.00 85.31 282 ILE A C 1
ATOM 2271 O O . ILE A 1 282 ? 31.400 19.589 -38.462 1.00 85.31 282 ILE A O 1
ATOM 2275 N N . ALA A 1 283 ? 31.409 17.362 -38.157 1.00 84.62 283 ALA A N 1
ATOM 2276 C CA . ALA A 1 283 ? 32.044 17.029 -39.426 1.00 84.62 283 ALA A CA 1
ATOM 2277 C C . ALA A 1 283 ? 31.142 17.301 -40.638 1.00 84.62 283 ALA A C 1
ATOM 2279 O O . ALA A 1 283 ? 31.674 17.574 -41.708 1.00 84.62 283 ALA A O 1
ATOM 2280 N N . ALA A 1 284 ? 29.812 17.295 -40.489 1.00 81.12 284 ALA A N 1
ATOM 2281 C CA . ALA A 1 284 ? 28.882 17.572 -41.587 1.00 81.12 284 ALA A CA 1
ATOM 2282 C C . ALA A 1 284 ? 29.078 18.976 -42.196 1.00 81.12 284 ALA A C 1
ATOM 2284 O O . ALA A 1 284 ? 29.004 19.138 -43.411 1.00 81.12 284 ALA A O 1
ATOM 2285 N N . VAL A 1 285 ? 29.394 19.982 -41.376 1.00 81.31 285 VAL A N 1
ATOM 2286 C CA . VAL A 1 285 ? 29.593 21.372 -41.825 1.00 81.31 285 VAL A CA 1
ATOM 2287 C C . VAL A 1 285 ? 30.812 21.540 -42.757 1.00 81.31 285 VAL A C 1
ATOM 2289 O O . VAL A 1 285 ? 30.636 22.053 -43.861 1.00 81.31 285 VAL A O 1
ATOM 2292 N N . PRO A 1 286 ? 32.041 21.109 -42.401 1.00 82.94 286 PRO A N 1
ATOM 2293 C CA . PRO A 1 286 ? 33.185 21.174 -43.312 1.00 82.94 286 PRO A CA 1
ATOM 2294 C C . PRO A 1 286 ? 33.050 20.215 -44.503 1.00 82.94 286 PRO A C 1
ATOM 2296 O O . PRO A 1 286 ? 33.585 20.504 -45.577 1.00 82.94 286 PRO A O 1
ATOM 2299 N N . LEU A 1 287 ? 32.312 19.107 -44.356 1.00 80.06 287 LEU A N 1
ATOM 2300 C CA . LEU A 1 287 ? 32.044 18.192 -45.468 1.00 80.06 287 LEU A CA 1
ATOM 2301 C C . LEU A 1 287 ? 31.198 18.847 -46.564 1.00 80.06 287 LEU A C 1
ATOM 2303 O O . LEU A 1 287 ? 31.407 18.544 -47.730 1.00 80.06 287 LEU A O 1
ATOM 2307 N N . TYR A 1 288 ? 30.293 19.766 -46.210 1.00 77.81 288 TYR A N 1
ATOM 2308 C CA . TYR A 1 288 ? 29.434 20.465 -47.174 1.00 77.81 288 TYR A CA 1
ATOM 2309 C C . TYR A 1 288 ? 30.236 21.290 -48.197 1.00 77.81 288 TYR A C 1
ATOM 2311 O O . TYR A 1 288 ? 29.817 21.446 -49.340 1.00 77.81 288 TYR A O 1
ATOM 2319 N N . ILE A 1 289 ? 31.397 21.813 -47.784 1.00 80.88 289 ILE A N 1
ATOM 2320 C CA . ILE A 1 289 ? 32.254 22.676 -48.614 1.00 80.88 289 ILE A CA 1
ATOM 2321 C C . ILE A 1 289 ? 33.342 21.862 -49.332 1.00 80.88 289 ILE A C 1
ATOM 2323 O O . ILE A 1 289 ? 33.776 22.226 -50.421 1.00 80.88 289 ILE A O 1
ATOM 2327 N N . THR A 1 290 ? 33.822 20.776 -48.717 1.00 79.06 290 THR A N 1
ATOM 2328 C CA . THR A 1 290 ? 34.974 20.005 -49.224 1.00 79.06 290 THR A CA 1
ATOM 2329 C C . THR A 1 290 ? 34.590 18.774 -50.042 1.00 79.06 290 THR A C 1
ATOM 2331 O O . THR A 1 290 ? 35.398 18.307 -50.843 1.00 79.06 290 THR A O 1
ATOM 2334 N N . ALA A 1 291 ? 33.378 18.252 -49.862 1.00 78.19 291 ALA A N 1
ATOM 2335 C CA . ALA A 1 291 ? 32.862 17.074 -50.545 1.00 78.19 291 ALA A CA 1
ATOM 2336 C C . ALA A 1 291 ? 31.523 17.397 -51.236 1.00 78.19 291 ALA A C 1
ATOM 2338 O O . ALA A 1 291 ? 30.932 18.448 -50.971 1.00 78.19 291 ALA A O 1
ATOM 2339 N N . PRO A 1 292 ? 31.018 16.505 -52.110 1.00 77.31 292 PRO A N 1
ATOM 2340 C CA . PRO A 1 292 ? 29.652 16.604 -52.609 1.00 77.31 292 PRO A CA 1
ATOM 2341 C C . PRO A 1 292 ? 28.673 16.745 -51.441 1.00 77.31 292 PRO A C 1
ATOM 2343 O O . PRO A 1 292 ? 28.769 16.002 -50.455 1.00 77.31 292 PRO A O 1
ATOM 2346 N N . SER A 1 293 ? 27.746 17.697 -51.551 1.00 74.88 293 SER A N 1
ATOM 2347 C CA . SER A 1 293 ? 26.815 18.081 -50.476 1.00 74.88 293 SER A CA 1
ATOM 2348 C C . SER A 1 293 ? 26.042 16.885 -49.899 1.00 74.88 293 SER A C 1
ATOM 2350 O O . SER A 1 293 ? 25.759 16.835 -48.703 1.00 74.88 293 SER A O 1
ATOM 2352 N N . GLU A 1 294 ? 25.815 15.857 -50.710 1.00 78.62 294 GLU A N 1
ATOM 2353 C CA . GLU A 1 294 ? 25.231 14.564 -50.349 1.00 78.62 294 GLU A CA 1
ATOM 2354 C C . GLU A 1 294 ? 25.890 13.926 -49.112 1.00 78.62 294 GLU A C 1
ATOM 2356 O O . GLU A 1 294 ? 25.199 13.450 -48.208 1.00 78.62 294 GLU A O 1
ATOM 2361 N N . TRP A 1 295 ? 27.223 13.956 -49.014 1.00 78.12 295 TRP A N 1
ATOM 2362 C CA . TRP A 1 295 ? 27.944 13.346 -47.894 1.00 78.12 295 TRP A CA 1
ATOM 2363 C C . TRP A 1 295 ? 27.693 14.075 -46.573 1.00 78.12 295 TRP A C 1
ATOM 2365 O O . TRP A 1 295 ? 27.664 13.448 -45.512 1.00 78.12 295 TRP A O 1
ATOM 2375 N N . SER A 1 296 ? 27.492 15.393 -46.625 1.00 78.62 296 SER A N 1
ATOM 2376 C CA . SER A 1 296 ? 27.172 16.187 -45.435 1.00 78.62 296 SER A CA 1
ATOM 2377 C C . SER A 1 296 ? 25.776 15.857 -44.897 1.00 78.62 296 SER A C 1
ATOM 2379 O O . SER A 1 296 ? 25.597 15.690 -43.687 1.00 78.62 296 SER A O 1
ATOM 2381 N N . VAL A 1 297 ? 24.811 15.659 -45.802 1.00 78.75 297 VAL A N 1
ATOM 2382 C CA . VAL A 1 297 ? 23.442 15.246 -45.475 1.00 78.75 297 VAL A CA 1
ATOM 2383 C C . VAL A 1 297 ? 23.451 13.845 -44.866 1.00 78.75 297 VAL A C 1
ATOM 2385 O O . VAL A 1 297 ? 22.829 13.612 -43.829 1.00 78.75 297 VAL A O 1
ATOM 2388 N N . PHE A 1 298 ? 24.232 12.928 -45.442 1.00 79.19 298 PHE A N 1
ATOM 2389 C CA . PHE A 1 298 ? 24.395 11.574 -44.917 1.00 79.19 298 PHE A CA 1
ATOM 2390 C C . PHE A 1 298 ? 25.005 11.554 -43.507 1.00 79.19 298 PHE A C 1
ATOM 2392 O O . PHE A 1 298 ? 24.476 10.894 -42.608 1.00 79.19 298 PHE A O 1
ATOM 2399 N N . ALA A 1 299 ? 26.068 12.330 -43.271 1.00 78.50 299 ALA A N 1
ATOM 2400 C CA . ALA A 1 299 ? 26.683 12.456 -41.949 1.00 78.50 299 ALA A CA 1
ATOM 2401 C C . ALA A 1 299 ? 25.696 13.003 -40.897 1.00 78.50 299 ALA A C 1
ATOM 2403 O O . ALA A 1 299 ? 25.657 12.521 -39.761 1.00 78.50 299 ALA A O 1
ATOM 2404 N N . SER A 1 300 ? 24.850 13.963 -41.282 1.00 80.44 300 SER A N 1
ATOM 2405 C CA . SER A 1 300 ? 23.813 14.522 -40.407 1.00 80.44 300 SER A CA 1
ATOM 2406 C C . SER A 1 300 ? 22.687 13.527 -40.099 1.00 80.44 300 SER A C 1
ATOM 2408 O O . SER A 1 300 ? 22.204 13.464 -38.963 1.00 80.44 300 SER A O 1
ATOM 2410 N N . MET A 1 301 ? 22.305 12.689 -41.069 1.00 79.00 301 MET A N 1
ATOM 2411 C CA . MET A 1 301 ? 21.342 11.606 -40.845 1.00 79.00 301 MET A CA 1
ATOM 2412 C C . MET A 1 301 ? 21.871 10.567 -39.855 1.00 79.00 301 MET A C 1
ATOM 2414 O O . MET A 1 301 ? 21.141 10.178 -38.943 1.00 79.00 301 MET A O 1
ATOM 2418 N N . ILE A 1 302 ? 23.139 10.157 -39.982 1.00 79.75 302 ILE A N 1
ATOM 2419 C CA . ILE A 1 302 ? 23.772 9.223 -39.037 1.00 79.75 302 ILE A CA 1
ATOM 2420 C C . ILE A 1 302 ? 23.777 9.814 -37.628 1.00 79.75 302 ILE A C 1
ATOM 2422 O O . ILE A 1 302 ? 23.381 9.134 -36.682 1.00 79.75 302 ILE A O 1
ATOM 2426 N N . SER A 1 303 ? 24.174 11.082 -37.489 1.00 79.38 303 SER A N 1
ATOM 2427 C CA . SER A 1 303 ? 24.141 11.782 -36.202 1.00 79.38 303 SER A CA 1
ATOM 2428 C C . SER A 1 303 ? 22.745 11.734 -35.573 1.00 79.38 303 SER A C 1
ATOM 2430 O O . SER A 1 303 ? 22.598 11.296 -34.433 1.00 79.38 303 SER A O 1
ATOM 2432 N N . THR A 1 304 ? 21.711 12.079 -36.343 1.00 80.94 304 THR A N 1
ATOM 2433 C CA . THR A 1 304 ? 20.319 12.087 -35.871 1.00 80.94 304 THR A CA 1
ATOM 2434 C C . THR A 1 304 ? 19.839 10.688 -35.471 1.00 80.94 304 THR A C 1
ATOM 2436 O O . THR A 1 304 ? 19.180 10.529 -34.445 1.00 80.94 304 THR A O 1
ATOM 2439 N N . ALA A 1 305 ? 20.194 9.654 -36.240 1.00 78.69 305 ALA A N 1
ATOM 2440 C CA . ALA A 1 305 ? 19.820 8.271 -35.951 1.00 78.69 305 ALA A CA 1
ATOM 2441 C C . ALA A 1 305 ? 20.488 7.744 -34.671 1.00 78.69 305 ALA A C 1
ATOM 2443 O O . ALA A 1 305 ? 19.825 7.139 -33.825 1.00 78.69 305 ALA A O 1
ATOM 2444 N N . VAL A 1 306 ? 21.786 8.009 -34.499 1.00 78.00 306 VAL A N 1
ATOM 2445 C CA . VAL A 1 306 ? 22.537 7.630 -33.293 1.00 78.00 306 VAL A CA 1
ATOM 2446 C C . VAL A 1 306 ? 22.004 8.380 -32.071 1.00 78.00 306 VAL A C 1
ATOM 2448 O O . VAL A 1 306 ? 21.807 7.780 -31.016 1.00 78.00 306 VAL A O 1
ATOM 2451 N N . GLN A 1 307 ? 21.695 9.667 -32.212 1.00 76.69 307 GLN A N 1
ATOM 2452 C CA . GLN A 1 307 ? 21.120 10.473 -31.141 1.00 76.69 307 GLN A CA 1
ATOM 2453 C C . GLN A 1 307 ? 19.718 9.991 -30.744 1.00 76.69 307 GLN A C 1
ATOM 2455 O O . GLN A 1 307 ? 19.436 9.850 -29.555 1.00 76.69 307 GLN A O 1
ATOM 2460 N N . ALA A 1 308 ? 18.858 9.669 -31.715 1.00 76.94 308 ALA A N 1
ATOM 2461 C CA . ALA A 1 308 ? 17.546 9.081 -31.458 1.00 76.94 308 ALA A CA 1
ATOM 2462 C C . ALA A 1 308 ? 17.670 7.736 -30.729 1.00 76.94 308 ALA A C 1
ATOM 2464 O O . ALA A 1 308 ? 16.969 7.506 -29.746 1.00 76.94 308 ALA A O 1
ATOM 2465 N N . PHE A 1 309 ? 18.611 6.882 -31.144 1.00 76.12 309 PHE A N 1
ATOM 2466 C CA . PHE A 1 309 ? 18.903 5.623 -30.461 1.00 76.12 309 PHE A CA 1
ATOM 2467 C C . PHE A 1 309 ? 19.335 5.841 -29.004 1.00 76.12 309 PHE A C 1
ATOM 2469 O O . PHE A 1 309 ? 18.816 5.177 -28.110 1.00 76.12 309 PHE A O 1
ATOM 2476 N N . VAL A 1 310 ? 20.234 6.797 -28.743 1.00 75.19 310 VAL A N 1
ATOM 2477 C CA . VAL A 1 310 ? 20.681 7.130 -27.381 1.00 75.19 310 VAL A CA 1
ATOM 2478 C C . VAL A 1 310 ? 19.523 7.659 -26.538 1.00 75.19 310 VAL A C 1
ATOM 2480 O O . VAL A 1 310 ? 19.327 7.180 -25.428 1.00 75.19 310 VAL A O 1
ATOM 2483 N N . VAL A 1 311 ? 18.716 8.591 -27.049 1.00 74.25 311 VAL A N 1
ATOM 2484 C CA . VAL A 1 311 ? 17.555 9.138 -26.323 1.00 74.25 311 VAL A CA 1
ATOM 2485 C C . VAL A 1 311 ? 16.550 8.042 -25.978 1.00 74.25 311 VAL A C 1
ATOM 2487 O O . VAL A 1 311 ? 16.067 7.982 -24.851 1.00 74.25 311 VAL A O 1
ATOM 2490 N N . VAL A 1 312 ? 16.277 7.142 -26.919 1.00 71.56 312 VAL A N 1
ATOM 2491 C CA . VAL A 1 312 ? 15.401 5.987 -26.711 1.00 71.56 312 VAL A CA 1
ATOM 2492 C C . VAL A 1 312 ? 15.995 5.047 -25.654 1.00 71.56 312 VAL A C 1
ATOM 2494 O O . VAL A 1 312 ? 15.318 4.687 -24.694 1.00 71.56 312 VAL A O 1
ATOM 2497 N N . HIS A 1 313 ? 17.288 4.730 -25.745 1.00 70.12 313 HIS A N 1
ATOM 2498 C CA . HIS A 1 313 ? 17.991 3.918 -24.750 1.00 70.12 313 HIS A CA 1
ATOM 2499 C C . HIS A 1 313 ? 17.966 4.552 -23.347 1.00 70.12 313 HIS A C 1
ATOM 2501 O O . HIS A 1 313 ? 17.829 3.856 -22.341 1.00 70.12 313 HIS A O 1
ATOM 2507 N N . LEU A 1 314 ? 18.038 5.882 -23.269 1.00 67.38 314 LEU A N 1
ATOM 2508 C CA . LEU A 1 314 ? 17.946 6.639 -22.024 1.00 67.38 314 LEU A CA 1
ATOM 2509 C C . LEU A 1 314 ? 16.538 6.734 -21.472 1.00 67.38 314 LEU A C 1
ATOM 2511 O O . LEU A 1 314 ? 16.379 6.676 -20.259 1.00 67.38 314 LEU A O 1
ATOM 2515 N N . ALA A 1 315 ? 15.522 6.854 -22.319 1.00 65.06 315 ALA A N 1
ATOM 2516 C CA . ALA A 1 315 ? 14.143 6.763 -21.872 1.00 65.06 315 ALA A CA 1
ATOM 2517 C C . ALA A 1 315 ? 13.895 5.401 -21.202 1.00 65.06 315 ALA A C 1
ATOM 2519 O O . ALA A 1 315 ? 13.241 5.340 -20.169 1.00 65.06 315 ALA A O 1
ATOM 2520 N N . PHE A 1 316 ? 14.502 4.319 -21.698 1.00 62.72 316 PHE A N 1
ATOM 2521 C CA . PHE A 1 316 ? 14.364 3.001 -21.073 1.00 62.72 316 PHE A CA 1
ATOM 2522 C C . PHE A 1 316 ? 15.198 2.820 -19.806 1.00 62.72 316 PHE A C 1
ATOM 2524 O O . PHE A 1 316 ? 14.665 2.399 -18.782 1.00 62.72 316 PHE A O 1
ATOM 2531 N N . ASN A 1 317 ? 16.482 3.176 -19.835 1.00 57.75 317 ASN A N 1
ATOM 2532 C CA . ASN A 1 317 ? 17.370 2.981 -18.683 1.00 57.75 317 ASN A CA 1
ATOM 2533 C C . ASN A 1 317 ? 17.221 4.069 -17.609 1.00 57.75 317 ASN A C 1
ATOM 2535 O O . ASN A 1 317 ? 17.576 3.864 -16.453 1.00 57.75 317 ASN A O 1
ATOM 2539 N N . GLY A 1 318 ? 16.725 5.246 -17.983 1.00 48.78 318 GLY A N 1
ATOM 2540 C CA . GLY A 1 318 ? 16.527 6.401 -17.112 1.00 48.78 318 GLY A CA 1
ATOM 2541 C C . GLY A 1 318 ? 15.164 6.436 -16.424 1.00 48.78 318 GLY A C 1
ATOM 2542 O O . GLY A 1 318 ? 15.077 7.051 -15.368 1.00 48.78 318 GLY A O 1
ATOM 2543 N N . VAL A 1 319 ? 14.145 5.757 -16.968 1.00 42.97 319 VAL A N 1
ATOM 2544 C CA . VAL A 1 319 ? 12.857 5.479 -16.288 1.00 42.97 319 VAL A CA 1
ATOM 2545 C C . VAL A 1 319 ? 12.984 4.286 -15.317 1.00 42.97 319 VAL A C 1
ATOM 2547 O O . VAL A 1 319 ? 12.117 4.047 -14.477 1.00 42.97 319 VAL A O 1
ATOM 2550 N N . ALA A 1 320 ? 14.107 3.560 -15.365 1.00 35.72 320 ALA A N 1
ATOM 2551 C CA . ALA A 1 320 ? 14.485 2.534 -14.390 1.00 35.72 320 ALA A CA 1
ATOM 2552 C C . ALA A 1 320 ? 15.138 3.092 -13.100 1.00 35.72 320 ALA A C 1
ATOM 2554 O O . ALA A 1 320 ? 15.622 2.314 -12.280 1.00 35.72 320 ALA A O 1
ATOM 2555 N N . THR A 1 321 ? 15.135 4.414 -12.894 1.00 33.12 321 THR A N 1
ATOM 2556 C CA . THR A 1 321 ? 15.475 5.078 -11.617 1.00 33.12 321 THR A CA 1
ATOM 2557 C C . THR A 1 321 ? 14.286 5.872 -11.125 1.00 33.12 321 THR A C 1
ATOM 2559 O O . THR A 1 321 ? 13.943 5.736 -9.936 1.00 33.12 321 THR A O 1
#

pLDDT: mean 79.52, std 13.18, range [33.12, 94.88]

Solvent-accessible surface area (backbone atoms only — not comparable to full-atom values): 17750 Å² total; per-residue (Å²): 106,60,38,85,79,86,46,59,62,54,76,52,67,68,60,46,54,50,48,50,36,53,48,55,42,48,52,54,40,47,52,54,44,44,54,51,34,48,38,39,60,74,57,80,36,97,69,56,74,68,57,34,54,49,32,52,55,52,40,55,53,47,52,53,50,51,52,51,51,52,35,37,76,69,68,76,41,54,52,17,60,57,53,62,45,45,60,72,60,51,56,56,54,53,52,30,49,58,49,49,58,58,47,55,68,46,38,84,76,34,72,68,58,31,54,54,51,50,55,52,50,52,54,40,49,52,38,49,58,50,41,52,55,49,51,38,59,40,13,78,67,69,72,73,49,74,59,34,50,52,39,48,48,56,52,47,54,49,50,53,54,52,47,47,52,52,20,62,75,70,74,50,82,73,83,75,78,52,66,76,60,46,49,59,46,42,49,59,89,70,95,72,85,83,78,88,67,69,85,72,56,64,62,53,55,51,48,59,64,48,54,52,66,59,46,55,63,54,48,55,52,50,59,76,72,48,90,67,54,58,44,51,91,85,40,70,63,49,56,53,50,48,53,52,29,50,54,51,43,54,53,50,49,53,52,50,58,66,48,73,77,48,90,88,59,69,64,68,76,59,48,51,52,51,50,52,19,45,51,28,26,60,47,18,58,62,30,23,58,77,35,36,37,65,59,16,54,50,30,39,49,51,16,52,46,42,48,51,52,50,53,53,53,41,56,58,63,58,70,72,108

Mean predicted aligned error: 16.43 Å

Nearest PDB structures (foldseek):
  8yet-assembly1_A  TM=1.926E-01  e=2.103E+00  Homo sapiens
  8fy5-assembly1_A  TM=1.881E-01  e=6.404E+00  Homo sapiens
  8x5f-assembly1_A  TM=1.708E-01  e=5.319E+00  Homo sapiens

InterPro domains:
  IPR036259 MFS transporter superfamily [SSF103473] (200-305)